Protein AF-0000000084717601 (afdb_homodimer)

pLDDT: mean 93.97, std 6.44, range [72.62, 98.81]

Foldseek 3Di:
DLVLVLQQCLPQHLVGGDLCSSCVSVVHDSVVVCVVPVDSLRSLLVNLVVLLVVLLCLLVVQQVPPVPHDPDLVSSLVSSVVSLLVSVVPSSSLSSLVRLVVCLVPPSSVVSNVVSVVVVLVSNCVSNPDPVVVSVVSVVLSVLSSVLVNVVLVPPPDPVSCVSNVD/DLVLVLQQCLPQHLVGGDLCSSCVSVVHDSVVVCVVPVDSLRSLLVNLVVLLVVLLCLLVVQQVPPVPHDPDLVSSLVSSVVSLLVSVVPSSSLSSLVRLVVVLVSPSSVVSNVVSVVVVLVSNCVSNPDPVVVSVVSVVLSVLSSVLVNVVLVPPPDPVSCVSNVD

Nearest PDB structures (foldseek):
  6o6n-assembly1_A  TM=6.845E-01  e=2.143E-04  Mycobacterium tuberculosis
  3bhq-assembly1_B  TM=6.047E-01  e=4.042E-05  Mesorhizobium japonicum MAFF 303099
  3t6n-assembly1_A  TM=6.886E-01  e=3.796E-04  Mycobacterium tuberculosis H37Rv
  3ppb-assembly1_B  TM=6.759E-01  e=3.796E-04  Shewanella loihica PV-4
  3v6g-assembly1_A  TM=5.370E-01  e=3.090E-03  Mycobacterium tuberculosis

Secondary structure (DSSP, 8-state):
-HHHHHHHHHHHHHHH--HHHHHHHHTS-HHHHHHH-SSHHHHHHHHHHHHHHHHHHHHHHHHHH-SSPP-SHHHHHHHHHHHHHHHTTSHHHHHHHHHHHHTTTSHHHHHHHHHHHHHHHHHHHHHH-S-HHHHHHHHHHHHHHHHHHHHTGGG--SHHHHHHHT-/-HHHHHHHHHHHHHHH--HHHHHHHHTS-HHHHHHH-SSHHHHHHHHHHHHHHHHHHHHHHHHHH-SSPP-SHHHHHHHHHHHHHHHTTSHHHHHHHHHHHHTTTSHHHHHHHHHHHHHHHHHHHHHH-S-HHHHHHHHHHHHHHHHHHHHTGGG--SHHHHHHHT-

Sequence (334 aa):
MLEAAVACFSRKGFYGTTTHEIAERAGISQPYVYRLFANKQELFAGAVYFVSELMTSTLTEHVSRTSPPPRSPAQALRAARRAYAALIEDRDVLMFLMHANCAADEPLVGDAVRWCYSKQVELVRELLGSDESAIRQWFGAGMLDNVVTALGLADIDEPWARTLSGSMLEAAVACFSRKGFYGTTTHEIAERAGISQPYVYRLFANKQELFAGAVYFVSELMTSTLTEHVSRTSPPPRSPAQALRAARRAYAALIEDRDVLMFLMHANCAADEPLVGDAVRWCYSKQVELVRELLGSDESAIRQWFGAGMLDNVVTALGLADIDEPWARTLSGS

Solvent-accessible surface area (backbone atoms only — not comparable to full-atom values): 17121 Å² total; per-residue (Å²): 98,53,68,31,39,34,52,43,32,25,67,31,24,72,64,38,41,52,66,59,60,27,16,58,69,48,72,48,54,51,68,55,50,46,72,75,25,87,44,68,53,52,42,51,21,50,32,45,51,52,52,41,50,50,50,52,51,44,36,53,49,42,39,68,63,37,82,73,61,58,86,42,50,66,47,37,48,53,40,34,50,51,32,49,54,58,54,48,66,40,57,41,56,39,35,26,58,57,31,52,66,68,41,29,84,42,64,59,29,25,51,36,52,51,50,43,50,44,52,49,45,52,52,47,34,72,53,63,43,87,51,46,67,61,52,40,49,50,52,6,49,51,52,41,50,49,52,32,60,69,67,45,26,84,77,41,96,42,72,54,33,26,43,68,55,71,100,98,53,67,31,38,34,51,44,31,25,67,31,23,72,64,38,41,52,66,58,61,28,17,60,69,49,72,48,54,51,68,56,49,46,72,76,26,88,45,68,52,53,43,52,20,49,33,46,52,52,52,41,50,50,48,51,49,45,37,53,49,44,41,68,62,37,83,73,62,57,87,43,49,66,47,38,49,52,41,34,49,51,33,50,54,57,53,48,67,40,56,43,57,38,36,27,59,58,31,51,65,66,41,28,83,43,65,60,29,26,51,38,50,51,49,42,52,44,52,48,46,53,52,47,34,73,53,63,43,87,50,47,67,60,53,40,49,50,52,6,49,52,51,41,49,50,51,34,59,69,66,45,26,84,78,40,95,44,73,54,34,28,41,68,54,72,98

Organism: Cystobacter fuscus (strain ATCC 25194 / DSM 2262 / NBRC 100088 / M29) (NCBI:txid1242864)

Radius of gyration: 20.21 Å; Cα contacts (8 Å, |Δi|>4): 456; chains: 2; bounding box: 45×56×51 Å

Structure (mmCIF, N/CA/C/O backbone):
data_AF-0000000084717601-model_v1
#
loop_
_entity.id
_entity.type
_entity.pdbx_description
1 polymer 'Transcriptional regulator, TetR family'
#
loop_
_atom_site.group_PDB
_atom_site.id
_atom_site.type_symbol
_atom_site.label_atom_id
_atom_site.label_alt_id
_atom_site.label_comp_id
_atom_site.label_asym_id
_atom_site.label_entity_id
_atom_site.label_seq_id
_atom_site.pdbx_PDB_ins_code
_atom_site.Cartn_x
_atom_site.Cartn_y
_atom_site.Cartn_z
_atom_site.occupancy
_atom_site.B_iso_or_equiv
_atom_site.auth_seq_id
_atom_site.auth_comp_id
_atom_site.auth_asym_id
_atom_site.auth_atom_id
_atom_site.pdbx_PDB_model_num
ATOM 1 N N . MET A 1 1 ? 17.5 -6.59 -16.734 1 92.56 1 MET A N 1
ATOM 2 C CA . MET A 1 1 ? 16.938 -7.625 -15.875 1 92.56 1 MET A CA 1
ATOM 3 C C . MET A 1 1 ? 16.078 -7.008 -14.773 1 92.56 1 MET A C 1
ATOM 5 O O . MET A 1 1 ? 14.906 -7.359 -14.633 1 92.56 1 MET A O 1
ATOM 9 N N . LEU A 1 2 ? 16.562 -5.938 -14.117 1 96.81 2 LEU A N 1
ATOM 10 C CA . LEU A 1 2 ? 15.852 -5.387 -12.977 1 96.81 2 LEU A CA 1
ATOM 11 C C . LEU A 1 2 ? 14.633 -4.59 -13.43 1 96.81 2 LEU A C 1
ATOM 13 O O . LEU A 1 2 ? 13.602 -4.586 -12.758 1 96.81 2 LEU A O 1
ATOM 17 N N . GLU A 1 3 ? 14.797 -3.941 -14.609 1 97.62 3 GLU A N 1
ATOM 18 C CA . GLU A 1 3 ? 13.633 -3.252 -15.172 1 97.62 3 GLU A CA 1
ATOM 19 C C . GLU A 1 3 ? 12.508 -4.23 -15.492 1 97.62 3 GLU A C 1
ATOM 21 O O . GLU A 1 3 ? 11.336 -3.949 -15.234 1 97.62 3 GLU A O 1
ATOM 26 N N . ALA A 1 4 ? 12.883 -5.312 -16.031 1 98.19 4 ALA A N 1
ATOM 27 C CA . ALA A 1 4 ? 11.906 -6.363 -16.328 1 98.19 4 ALA A CA 1
ATOM 28 C C . ALA A 1 4 ? 11.281 -6.902 -15.039 1 98.19 4 ALA A C 1
ATOM 30 O O . ALA A 1 4 ? 10.078 -7.164 -14.992 1 98.19 4 ALA A O 1
ATOM 31 N N . ALA A 1 5 ? 12.133 -7.094 -14.008 1 98.62 5 ALA A N 1
ATOM 32 C CA . ALA A 1 5 ? 11.633 -7.559 -12.711 1 98.62 5 ALA A CA 1
ATOM 33 C C . ALA A 1 5 ? 10.617 -6.582 -12.133 1 98.62 5 ALA A C 1
ATOM 35 O O . ALA A 1 5 ? 9.547 -6.988 -11.68 1 98.62 5 ALA A O 1
ATOM 36 N N . VAL A 1 6 ? 10.953 -5.277 -12.211 1 98.75 6 VAL A N 1
ATOM 37 C CA . VAL A 1 6 ? 10.055 -4.246 -11.703 1 98.75 6 VAL A CA 1
ATOM 38 C C . VAL A 1 6 ? 8.719 -4.309 -12.453 1 98.75 6 VAL A C 1
ATOM 40 O O . VAL A 1 6 ? 7.652 -4.27 -11.836 1 98.75 6 VAL A O 1
ATOM 43 N N . ALA A 1 7 ? 8.781 -4.457 -13.727 1 98.69 7 ALA A N 1
ATOM 44 C CA . ALA A 1 7 ? 7.574 -4.512 -14.547 1 98.69 7 ALA A CA 1
ATOM 45 C C . ALA A 1 7 ? 6.711 -5.715 -14.172 1 98.69 7 ALA A C 1
ATOM 47 O O . ALA A 1 7 ? 5.484 -5.602 -14.086 1 98.69 7 ALA A O 1
ATOM 48 N N . CYS A 1 8 ? 7.297 -6.82 -13.922 1 98.69 8 CYS A N 1
ATOM 49 C CA . CYS A 1 8 ? 6.57 -8.031 -13.57 1 98.69 8 CYS A CA 1
ATOM 50 C C . CYS A 1 8 ? 6.023 -7.949 -12.148 1 98.69 8 CYS A C 1
ATOM 52 O O . CYS A 1 8 ? 4.836 -8.188 -11.914 1 98.69 8 CYS A O 1
ATOM 54 N N . PHE A 1 9 ? 6.852 -7.531 -11.18 1 98.81 9 PHE A N 1
ATOM 55 C CA . PHE A 1 9 ? 6.473 -7.457 -9.773 1 98.81 9 PHE A CA 1
ATOM 56 C C . PHE A 1 9 ? 5.43 -6.371 -9.555 1 98.81 9 PHE A C 1
ATOM 58 O O . PHE A 1 9 ? 4.605 -6.469 -8.641 1 98.81 9 PHE A O 1
ATOM 65 N N . SER A 1 10 ? 5.43 -5.371 -10.445 1 98.69 10 SER A N 1
ATOM 66 C CA . SER A 1 10 ? 4.473 -4.277 -10.312 1 98.69 10 SER A CA 1
ATOM 67 C C . SER A 1 10 ? 3.059 -4.738 -10.641 1 98.69 10 SER A C 1
ATOM 69 O O . SER A 1 10 ? 2.08 -4.16 -10.164 1 98.69 10 SER A O 1
ATOM 71 N N . ARG A 1 11 ? 2.893 -5.785 -11.328 1 97.62 11 ARG A N 1
ATOM 72 C CA . ARG A 1 11 ? 1.582 -6.242 -11.781 1 97.62 11 ARG A CA 1
ATOM 73 C C . ARG A 1 11 ? 0.982 -7.234 -10.789 1 97.62 11 ARG A C 1
ATOM 75 O O . ARG A 1 11 ? -0.2 -7.145 -10.453 1 97.62 11 ARG A O 1
ATOM 82 N N . LYS A 1 12 ? 1.839 -8.156 -10.312 1 98 12 LYS A N 1
ATOM 83 C CA . LYS A 1 12 ? 1.246 -9.281 -9.586 1 98 12 LYS A CA 1
ATOM 84 C C . LYS A 1 12 ? 1.851 -9.414 -8.195 1 98 12 LYS A C 1
ATOM 86 O O . LYS A 1 12 ? 1.485 -10.32 -7.438 1 98 12 LYS A O 1
ATOM 91 N N . GLY A 1 13 ? 2.799 -8.547 -7.809 1 98.44 13 GLY A N 1
ATOM 92 C CA . GLY A 1 13 ? 3.449 -8.633 -6.512 1 98.44 13 GLY A CA 1
ATOM 93 C C . GLY A 1 13 ? 4.434 -9.789 -6.418 1 98.44 13 GLY A C 1
ATOM 94 O O . GLY A 1 13 ? 4.695 -10.469 -7.41 1 98.44 13 GLY A O 1
ATOM 95 N N . PHE A 1 14 ? 5.055 -9.961 -5.273 1 98.75 14 PHE A N 1
ATOM 96 C CA . PHE A 1 14 ? 6.086 -10.953 -5.02 1 98.75 14 PHE A CA 1
ATOM 97 C C . PHE A 1 14 ? 5.535 -12.367 -5.223 1 98.75 14 PHE A C 1
ATOM 99 O O . PHE A 1 14 ? 6.125 -13.164 -5.949 1 98.75 14 PHE A O 1
ATOM 106 N N . TYR A 1 15 ? 4.391 -12.617 -4.652 1 98.19 15 TYR A N 1
ATOM 107 C CA . TYR A 1 15 ? 3.877 -13.984 -4.59 1 98.19 15 TYR A CA 1
ATOM 108 C C . TYR A 1 15 ? 3.205 -14.375 -5.902 1 98.19 15 TYR A C 1
ATOM 110 O O . TYR A 1 15 ? 3.162 -15.555 -6.258 1 98.19 15 TYR A O 1
ATOM 118 N N . GLY A 1 16 ? 2.76 -13.375 -6.645 1 98.19 16 GLY A N 1
ATOM 119 C CA . GLY A 1 16 ? 2.051 -13.656 -7.887 1 98.19 16 GLY A CA 1
ATOM 120 C C . GLY A 1 16 ? 2.967 -13.734 -9.094 1 98.19 16 GLY A C 1
ATOM 121 O O . GLY A 1 16 ? 2.551 -14.164 -10.164 1 98.19 16 GLY A O 1
ATOM 122 N N . THR A 1 17 ? 4.203 -13.344 -8.906 1 98.56 17 THR A N 1
ATOM 123 C CA . THR A 1 17 ? 5.152 -13.281 -10.016 1 98.56 17 THR A CA 1
ATOM 124 C C . THR A 1 17 ? 6.137 -14.445 -9.945 1 98.56 17 THR A C 1
A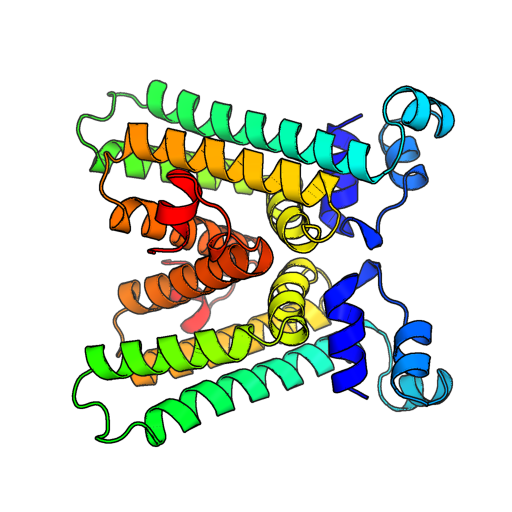TOM 126 O O . THR A 1 17 ? 6.625 -14.789 -8.867 1 98.56 17 THR A O 1
ATOM 129 N N . THR A 1 18 ? 6.43 -15.008 -11.078 1 97.94 18 THR A N 1
ATOM 130 C CA . THR A 1 18 ? 7.414 -16.078 -11.125 1 97.94 18 THR A CA 1
ATOM 131 C C . THR A 1 18 ? 8.703 -15.609 -11.781 1 97.94 18 THR A C 1
ATOM 133 O O . THR A 1 18 ? 8.695 -14.648 -12.555 1 97.94 18 THR A O 1
ATOM 136 N N . THR A 1 19 ? 9.742 -16.359 -11.445 1 97.81 19 THR A N 1
ATOM 137 C CA . THR A 1 19 ? 11.016 -16.031 -12.078 1 97.81 19 THR A CA 1
ATOM 138 C C . THR A 1 19 ? 10.984 -16.359 -13.57 1 97.81 19 THR A C 1
ATOM 140 O O . THR A 1 19 ? 11.695 -15.734 -14.359 1 97.81 19 THR A O 1
ATOM 143 N N . HIS A 1 20 ? 10.133 -17.25 -13.961 1 97.81 20 HIS A N 1
ATOM 144 C CA . HIS A 1 20 ? 9.953 -17.562 -15.375 1 97.81 20 HIS A CA 1
ATOM 145 C C . HIS A 1 20 ? 9.391 -16.375 -16.141 1 97.81 20 HIS A C 1
ATOM 147 O O . HIS A 1 20 ? 9.891 -16.016 -17.203 1 97.81 2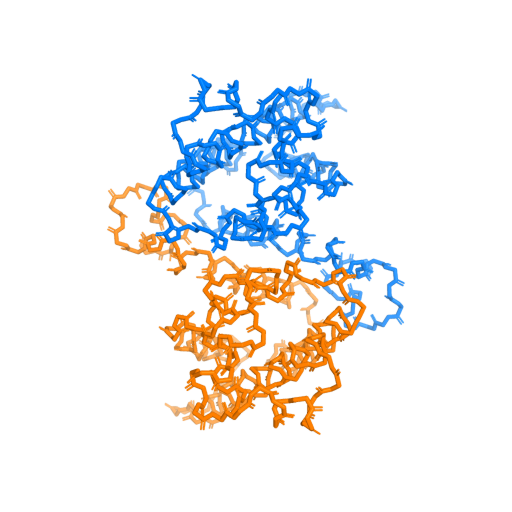0 HIS A O 1
ATOM 153 N N . GLU A 1 21 ? 8.359 -15.742 -15.602 1 98.12 21 GLU A N 1
ATOM 154 C CA . GLU A 1 21 ? 7.762 -14.562 -16.219 1 98.12 21 GLU A CA 1
ATOM 155 C C . GLU A 1 21 ? 8.789 -13.445 -16.375 1 98.12 21 GLU A C 1
ATOM 157 O O . GLU A 1 21 ? 8.805 -12.75 -17.391 1 98.12 21 GLU A O 1
ATOM 162 N N . ILE A 1 22 ? 9.648 -13.289 -15.352 1 98.44 22 ILE A N 1
ATOM 163 C CA . ILE A 1 22 ? 10.656 -12.234 -15.367 1 98.44 22 ILE A CA 1
ATOM 164 C C . ILE A 1 22 ? 11.695 -12.531 -16.438 1 98.44 22 ILE A C 1
ATOM 166 O O . ILE A 1 22 ? 12.086 -11.641 -17.203 1 98.44 22 ILE A O 1
ATOM 170 N N . ALA A 1 23 ? 12.125 -13.773 -16.5 1 98.5 23 ALA A N 1
ATOM 171 C CA . ALA A 1 23 ? 13.094 -14.195 -17.516 1 98.5 23 ALA A CA 1
ATOM 172 C C . ALA A 1 23 ? 12.555 -13.938 -18.922 1 98.5 23 ALA A C 1
ATOM 174 O O . ALA A 1 23 ? 13.258 -13.383 -19.766 1 98.5 23 ALA A O 1
ATOM 175 N N . GLU A 1 24 ? 11.352 -14.312 -19.125 1 98.44 24 GLU A N 1
ATOM 176 C CA . GLU A 1 24 ? 10.703 -14.125 -20.422 1 98.44 24 GLU A CA 1
ATOM 177 C C . GLU A 1 24 ? 10.656 -12.648 -20.812 1 98.44 24 GLU A C 1
ATOM 179 O O . GLU A 1 24 ? 11.016 -12.273 -21.922 1 98.44 24 GLU A O 1
ATOM 184 N N . ARG A 1 25 ? 10.297 -11.828 -19.906 1 97.69 25 ARG A N 1
ATOM 185 C CA . ARG A 1 25 ? 10.203 -10.398 -20.172 1 97.69 25 ARG A CA 1
ATOM 186 C C . ARG A 1 25 ? 11.586 -9.805 -20.438 1 97.69 25 ARG A C 1
ATOM 188 O O . ARG A 1 25 ? 11.719 -8.891 -21.266 1 97.69 25 ARG A O 1
ATOM 195 N N . ALA A 1 26 ? 12.562 -10.312 -19.719 1 97.75 26 ALA A N 1
ATOM 196 C CA . ALA A 1 26 ? 13.922 -9.789 -19.812 1 97.75 26 ALA A CA 1
ATOM 197 C C . ALA A 1 26 ? 14.633 -10.352 -21.047 1 97.75 26 ALA A C 1
ATOM 199 O O . ALA A 1 26 ? 15.719 -9.883 -21.406 1 97.75 26 ALA A O 1
ATOM 200 N N . GLY A 1 27 ? 14.086 -11.352 -21.703 1 98 27 GLY A N 1
ATOM 201 C CA . GLY A 1 27 ? 14.695 -11.969 -22.859 1 98 27 GLY A CA 1
ATOM 202 C C . GLY A 1 27 ? 15.906 -12.82 -22.516 1 98 27 GLY A C 1
ATOM 203 O O . GLY A 1 27 ? 16.875 -12.852 -23.266 1 98 27 GLY A O 1
ATOM 204 N N . ILE A 1 28 ? 15.852 -13.438 -21.375 1 97.56 28 ILE A N 1
ATOM 205 C CA . ILE A 1 28 ? 16.938 -14.312 -20.953 1 97.56 28 ILE A CA 1
ATOM 206 C C . ILE A 1 28 ? 16.375 -15.648 -20.469 1 97.56 28 ILE A C 1
ATOM 208 O O . ILE A 1 28 ? 15.156 -15.797 -20.328 1 97.56 28 ILE A O 1
ATOM 212 N N . SER A 1 29 ? 17.297 -16.547 -20.25 1 97.06 29 SER A N 1
ATOM 213 C CA . SER A 1 29 ? 16.859 -17.844 -19.734 1 97.06 29 SER A CA 1
ATOM 214 C C . SER A 1 29 ? 16.641 -17.812 -18.234 1 97.06 29 SER A C 1
ATOM 216 O O . SER A 1 29 ? 17.266 -17 -17.531 1 97.06 29 SER A O 1
ATOM 218 N N . GLN A 1 30 ? 15.742 -18.578 -17.75 1 96.38 30 GLN A N 1
ATOM 219 C CA . GLN A 1 30 ? 15.484 -18.641 -16.312 1 96.38 30 GLN A CA 1
ATOM 220 C C . GLN A 1 30 ? 16.734 -19.047 -15.547 1 96.38 30 GLN A C 1
ATOM 222 O O . GLN A 1 30 ? 17.047 -18.469 -14.508 1 96.38 30 GLN A O 1
ATOM 227 N N . PRO A 1 31 ? 17.609 -19.984 -16.094 1 96.69 31 PRO A N 1
ATOM 228 C CA . PRO A 1 31 ? 18.859 -20.297 -15.406 1 96.69 31 PRO A CA 1
ATOM 229 C C . PRO A 1 31 ? 19.797 -19.094 -15.289 1 96.69 31 PRO A C 1
ATOM 231 O O . PRO A 1 31 ? 20.5 -18.953 -14.281 1 96.69 31 PRO A O 1
ATOM 234 N N . TYR A 1 32 ? 19.766 -18.328 -16.188 1 97.12 32 TYR A N 1
ATOM 235 C CA . TYR A 1 32 ? 20.594 -17.125 -16.125 1 97.12 32 TYR A CA 1
ATOM 236 C C . TYR A 1 32 ? 20.109 -16.188 -15.031 1 97.12 32 TYR A C 1
ATOM 238 O O . TYR A 1 32 ? 20.922 -15.547 -14.359 1 97.12 32 TYR A O 1
ATOM 246 N N . VAL A 1 33 ? 18.781 -16.078 -14.828 1 97.25 33 VAL A N 1
ATOM 247 C CA . VAL A 1 33 ? 18.25 -15.305 -13.711 1 97.25 33 VAL A CA 1
ATOM 248 C C . VAL A 1 33 ? 18.859 -15.789 -12.398 1 97.25 33 VAL A C 1
ATOM 250 O O . VAL A 1 33 ? 19.297 -14.984 -11.578 1 97.25 33 VAL A O 1
ATOM 253 N N . TYR A 1 34 ? 18.984 -17.094 -12.273 1 96.38 34 TYR A N 1
ATOM 254 C CA . TYR A 1 34 ? 19.469 -17.672 -11.031 1 96.38 34 TYR A CA 1
ATOM 255 C C . TYR A 1 34 ? 20.984 -17.547 -10.906 1 96.38 34 TYR A C 1
ATOM 257 O O . TYR A 1 34 ? 21.547 -17.672 -9.82 1 96.38 34 TYR A O 1
ATOM 265 N N . ARG A 1 35 ? 21.641 -17.359 -12.016 1 96.94 35 ARG A N 1
ATOM 266 C CA . ARG A 1 35 ? 23.062 -17.016 -11.969 1 96.94 35 ARG A CA 1
ATOM 267 C C . ARG A 1 35 ? 23.266 -15.617 -11.383 1 96.94 35 ARG A C 1
ATOM 269 O O . ARG A 1 35 ? 24.25 -15.367 -10.695 1 96.94 35 ARG A O 1
ATOM 276 N N . LEU A 1 36 ? 22.266 -14.805 -11.617 1 96.44 36 LEU A N 1
ATOM 277 C CA . LEU A 1 36 ? 22.375 -13.414 -11.188 1 96.44 36 LEU A CA 1
ATOM 278 C C . LEU A 1 36 ? 21.844 -13.25 -9.766 1 96.44 36 LEU A C 1
ATOM 280 O O . LEU A 1 36 ? 22.391 -12.461 -8.992 1 96.44 36 LEU A O 1
ATOM 284 N N . PHE A 1 37 ? 20.766 -13.984 -9.469 1 97.38 37 PHE A N 1
ATOM 285 C CA . PHE A 1 37 ? 20.125 -13.93 -8.164 1 97.38 37 PHE A CA 1
ATOM 286 C C . PHE A 1 37 ? 19.844 -15.328 -7.633 1 97.38 37 PHE A C 1
ATOM 288 O O . PHE A 1 37 ? 19.156 -16.109 -8.281 1 97.38 37 PHE A O 1
ATOM 295 N N . ALA A 1 38 ? 20.172 -15.586 -6.465 1 96.5 38 ALA A N 1
ATOM 296 C CA . ALA A 1 38 ? 20.141 -16.938 -5.902 1 96.5 38 ALA A CA 1
ATOM 297 C C . ALA A 1 38 ? 18.703 -17.422 -5.734 1 96.5 38 ALA A C 1
ATOM 299 O O . ALA A 1 38 ? 18.422 -18.625 -5.773 1 96.5 38 ALA A O 1
ATOM 300 N N . ASN A 1 39 ? 17.797 -16.531 -5.461 1 96.56 39 ASN A N 1
ATOM 301 C CA . ASN A 1 39 ? 16.375 -16.844 -5.285 1 96.56 39 ASN A CA 1
ATOM 302 C C . ASN A 1 39 ? 15.508 -15.625 -5.566 1 96.56 39 ASN A C 1
ATOM 304 O O . ASN A 1 39 ? 16.016 -14.539 -5.832 1 96.56 39 ASN A O 1
ATOM 308 N N . LYS A 1 40 ? 14.297 -15.789 -5.559 1 97.75 40 LYS A N 1
ATOM 309 C CA . LYS A 1 40 ? 13.344 -14.734 -5.91 1 97.75 40 LYS A CA 1
ATOM 310 C C . LYS A 1 40 ? 13.406 -13.586 -4.906 1 97.75 40 LYS A C 1
ATOM 312 O O . LYS A 1 40 ? 13.203 -12.43 -5.273 1 97.75 40 LYS A O 1
ATOM 317 N N . GLN A 1 41 ? 13.648 -13.875 -3.611 1 98.31 41 GLN A N 1
ATOM 318 C CA . GLN A 1 41 ? 13.766 -12.828 -2.596 1 98.31 41 GLN A CA 1
ATOM 319 C C . GLN A 1 41 ? 14.906 -11.867 -2.926 1 98.31 41 GLN A C 1
ATOM 321 O O . GLN A 1 41 ? 14.734 -10.648 -2.842 1 98.31 41 GLN A O 1
ATOM 326 N N . GLU A 1 42 ? 15.969 -12.406 -3.316 1 98.38 42 GLU A N 1
ATOM 327 C CA . GLU A 1 42 ? 17.125 -11.578 -3.666 1 98.38 42 GLU A CA 1
ATOM 328 C C . GLU A 1 42 ? 16.844 -10.75 -4.918 1 98.38 42 GLU A C 1
ATOM 330 O O . GLU A 1 42 ? 17.297 -9.609 -5.027 1 98.38 42 GLU A O 1
ATOM 335 N N . LEU A 1 43 ? 16.203 -11.414 -5.84 1 98.5 43 LEU A N 1
ATOM 336 C CA . LEU A 1 43 ? 15.836 -10.695 -7.051 1 98.5 43 LEU A CA 1
ATOM 337 C C . LEU A 1 43 ? 14.906 -9.531 -6.73 1 98.5 43 LEU A C 1
ATOM 339 O O . LEU A 1 43 ? 15.125 -8.414 -7.203 1 98.5 43 LEU A O 1
ATOM 343 N N . PHE A 1 44 ? 13.891 -9.742 -5.898 1 98.81 44 PHE A N 1
ATOM 344 C CA . PHE A 1 44 ? 12.953 -8.695 -5.5 1 98.81 44 PHE A CA 1
ATOM 345 C C . PHE A 1 44 ? 13.68 -7.59 -4.738 1 98.81 44 PHE A C 1
ATOM 347 O O . PHE A 1 44 ? 13.461 -6.402 -5 1 98.81 44 PHE A O 1
ATOM 354 N N . ALA A 1 45 ? 14.562 -8.016 -3.854 1 98.75 45 ALA A N 1
ATOM 355 C CA . ALA A 1 45 ? 15.352 -7.047 -3.104 1 98.75 45 ALA A CA 1
ATOM 356 C C . ALA A 1 45 ? 16.203 -6.195 -4.043 1 98.75 45 ALA A C 1
ATOM 358 O O . ALA A 1 45 ? 16.312 -4.98 -3.857 1 98.75 45 ALA A O 1
ATOM 359 N N . GLY A 1 46 ? 16.781 -6.867 -5 1 98.5 46 GLY A N 1
ATOM 360 C CA . GLY A 1 46 ? 17.531 -6.125 -6.008 1 98.5 46 GLY A CA 1
ATOM 361 C C . GLY A 1 46 ? 16.688 -5.086 -6.727 1 98.5 46 GLY A C 1
ATOM 362 O O . GLY A 1 46 ? 17.156 -3.971 -6.973 1 98.5 46 GLY A O 1
ATOM 363 N N . ALA A 1 47 ? 15.461 -5.418 -7.082 1 98.75 47 ALA A N 1
ATOM 364 C CA . ALA A 1 47 ? 14.531 -4.48 -7.715 1 98.75 47 ALA A CA 1
ATOM 365 C C . ALA A 1 47 ? 14.195 -3.326 -6.773 1 98.75 47 ALA A C 1
ATOM 367 O O . ALA A 1 47 ? 14.055 -2.184 -7.215 1 98.75 47 ALA A O 1
ATOM 368 N N . VAL A 1 48 ? 14.086 -3.611 -5.473 1 98.69 48 VAL A N 1
ATOM 369 C CA . VAL A 1 48 ? 13.836 -2.568 -4.48 1 98.69 48 VAL A CA 1
ATOM 370 C C . VAL A 1 48 ? 14.984 -1.568 -4.48 1 98.69 48 VAL A C 1
ATOM 372 O O . VAL A 1 48 ? 14.766 -0.356 -4.523 1 98.69 48 VAL A O 1
ATOM 375 N N . TYR A 1 49 ? 16.172 -2.082 -4.457 1 98.31 49 TYR A N 1
ATOM 376 C CA . TYR A 1 49 ? 17.344 -1.213 -4.465 1 98.31 49 TYR A CA 1
ATOM 377 C C . TYR A 1 49 ? 17.391 -0.383 -5.742 1 98.31 49 TYR A C 1
ATOM 379 O O . TYR A 1 49 ? 17.703 0.812 -5.699 1 98.31 49 TYR A O 1
ATOM 387 N N . PHE A 1 50 ? 17.125 -0.986 -6.809 1 98.06 50 PHE A N 1
ATOM 388 C CA . PHE A 1 50 ? 17.125 -0.315 -8.102 1 98.06 50 PHE A CA 1
ATOM 389 C C . PHE A 1 50 ? 16.141 0.847 -8.109 1 98.06 50 PHE A C 1
ATOM 391 O O . PHE A 1 50 ? 16.5 1.966 -8.492 1 98.06 50 PHE A O 1
ATOM 398 N N . VAL A 1 51 ? 14.875 0.647 -7.648 1 98.06 51 VAL A N 1
ATOM 399 C CA . VAL A 1 51 ? 13.844 1.676 -7.648 1 98.06 51 VAL A CA 1
ATOM 400 C C . VAL A 1 51 ? 14.18 2.746 -6.609 1 98.06 51 VAL A C 1
ATOM 402 O O . VAL A 1 51 ? 13.922 3.932 -6.828 1 98.06 51 VAL A O 1
ATOM 405 N N . SER A 1 52 ? 14.797 2.303 -5.496 1 97.06 52 SER A N 1
ATOM 406 C CA . SER A 1 52 ? 15.25 3.26 -4.488 1 97.06 52 SER A CA 1
ATOM 407 C C . SER A 1 52 ? 16.234 4.254 -5.082 1 97.06 52 SER A C 1
ATOM 409 O O . SER A 1 52 ? 16.141 5.457 -4.836 1 97.06 52 SER A O 1
ATOM 411 N N . GLU A 1 53 ? 17.141 3.75 -5.805 1 95.88 53 GLU A N 1
ATOM 412 C CA . GLU A 1 53 ? 18.141 4.609 -6.441 1 95.88 53 GLU A CA 1
ATOM 413 C C . GLU A 1 53 ? 17.484 5.543 -7.465 1 95.88 53 GLU A C 1
ATOM 415 O O . GLU A 1 53 ? 17.875 6.711 -7.574 1 95.88 53 GLU A O 1
ATOM 420 N N . LEU A 1 54 ? 16.594 5 -8.195 1 94.94 54 LEU A N 1
ATOM 421 C CA . LEU A 1 54 ? 15.836 5.805 -9.148 1 94.94 54 LEU A CA 1
ATOM 422 C C . LEU A 1 54 ? 15.117 6.953 -8.445 1 94.94 54 LEU A C 1
ATOM 424 O O . LEU A 1 54 ? 15.164 8.094 -8.906 1 94.94 54 LEU A O 1
ATOM 428 N N . MET A 1 55 ? 14.508 6.668 -7.359 1 94.38 55 MET A N 1
ATOM 429 C CA . MET A 1 55 ? 13.781 7.668 -6.582 1 94.38 55 MET A CA 1
ATOM 430 C C . MET A 1 55 ? 14.734 8.727 -6.035 1 94.38 55 MET A C 1
ATOM 432 O O . MET A 1 55 ? 14.477 9.93 -6.176 1 94.38 55 MET A O 1
ATOM 436 N N . THR A 1 56 ? 15.805 8.273 -5.426 1 92.75 56 THR A N 1
ATOM 437 C CA . THR A 1 56 ? 16.781 9.18 -4.844 1 92.75 56 THR A CA 1
ATOM 438 C C . THR A 1 56 ? 17.344 10.117 -5.906 1 92.75 56 THR A C 1
ATOM 440 O O . THR A 1 56 ? 17.406 11.336 -5.699 1 92.75 56 THR A O 1
ATOM 443 N N . SER A 1 57 ? 17.688 9.555 -7.012 1 92.19 57 SER A N 1
ATOM 444 C CA . SER A 1 57 ? 18.266 10.344 -8.094 1 92.19 57 SER A CA 1
ATOM 445 C C . SER A 1 57 ? 17.25 11.344 -8.648 1 92.19 57 SER A C 1
ATOM 447 O O . SER A 1 57 ? 17.594 12.492 -8.922 1 92.19 57 SER A O 1
ATOM 449 N N . THR A 1 58 ? 16 10.891 -8.758 1 90.5 58 THR A N 1
ATOM 450 C CA . THR A 1 58 ? 14.945 11.75 -9.281 1 90.5 58 THR A CA 1
ATOM 451 C C . THR A 1 58 ? 14.711 12.945 -8.352 1 90.5 58 THR A C 1
ATOM 453 O O . THR A 1 58 ? 14.664 14.086 -8.805 1 90.5 58 THR A O 1
ATOM 456 N N . LEU A 1 59 ? 14.664 12.711 -7.039 1 87.69 59 LEU A N 1
ATOM 457 C CA . LEU A 1 59 ? 14.391 13.766 -6.07 1 87.69 59 LEU A CA 1
ATOM 458 C C . LEU A 1 59 ? 15.562 14.734 -5.973 1 87.69 59 LEU A C 1
ATOM 460 O O . LEU A 1 59 ? 15.367 15.953 -6.016 1 87.69 59 LEU A O 1
ATOM 464 N N . THR A 1 60 ? 16.75 14.211 -5.941 1 87.25 60 THR A N 1
ATOM 465 C CA . THR A 1 60 ? 17.938 15.047 -5.77 1 87.25 60 THR A CA 1
ATOM 466 C C . THR A 1 60 ? 18.203 15.867 -7.027 1 87.25 60 THR A C 1
ATOM 468 O O . THR A 1 60 ? 18.516 17.062 -6.941 1 87.25 60 THR A O 1
ATOM 471 N N . GLU A 1 61 ? 18.047 15.242 -8.164 1 86.12 61 GLU A N 1
ATOM 472 C CA . GLU A 1 61 ? 18.328 15.922 -9.43 1 86.12 61 GLU A CA 1
ATOM 473 C C . GLU A 1 61 ? 17.312 17.016 -9.695 1 86.12 61 GLU A C 1
ATOM 475 O O . GLU A 1 61 ? 17.672 18.109 -10.156 1 86.12 61 GLU A O 1
ATOM 480 N N . HIS A 1 62 ? 16.078 16.75 -9.469 1 82.12 62 HIS A N 1
ATOM 481 C CA . HIS A 1 62 ? 15.039 17.734 -9.711 1 82.12 62 HIS A CA 1
ATOM 482 C C . HIS A 1 62 ? 15.195 18.938 -8.797 1 82.12 62 HIS A C 1
ATOM 484 O O . HIS A 1 62 ? 15.047 20.094 -9.234 1 82.12 62 HIS A O 1
ATOM 490 N N . VAL A 1 63 ? 15.555 18.688 -7.586 1 80.31 63 VAL A N 1
ATOM 491 C CA . VAL A 1 63 ? 15.727 19.781 -6.641 1 80.31 63 VAL A CA 1
ATOM 492 C C . VAL A 1 63 ? 16.938 20.625 -7.031 1 80.31 63 VAL A C 1
ATOM 494 O O . VAL A 1 63 ? 16.891 21.859 -6.992 1 80.31 63 VAL A O 1
ATOM 497 N N . SER A 1 64 ? 17.906 19.906 -7.469 1 80.69 64 SER A N 1
ATOM 498 C CA . SER A 1 64 ? 19.125 20.578 -7.855 1 80.69 64 SER A CA 1
ATOM 499 C C . SER A 1 64 ? 18.953 21.359 -9.156 1 80.69 64 SER A C 1
ATOM 501 O O . SER A 1 64 ? 19.625 22.359 -9.391 1 80.69 64 SER A O 1
ATOM 503 N N . ARG A 1 65 ? 18.016 20.969 -9.969 1 78.5 65 ARG A N 1
ATOM 504 C CA . ARG A 1 65 ? 17.859 21.547 -11.297 1 78.5 65 ARG A CA 1
ATOM 505 C C . ARG A 1 65 ? 16.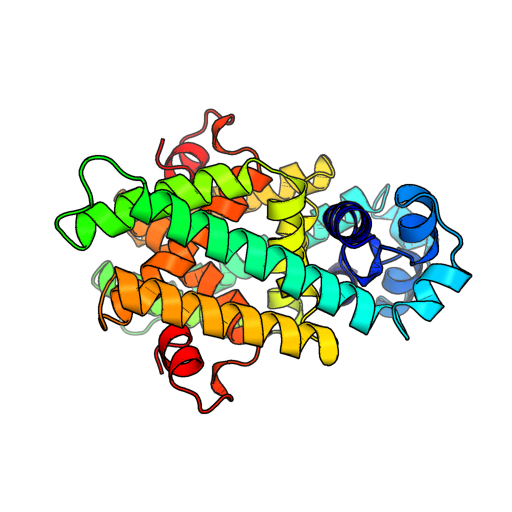766 22.609 -11.297 1 78.5 65 ARG A C 1
ATOM 507 O O . ARG A 1 65 ? 16.578 23.312 -12.289 1 78.5 65 ARG A O 1
ATOM 514 N N . THR A 1 66 ? 16.078 22.641 -10.211 1 73.62 66 THR A N 1
ATOM 515 C CA . THR A 1 66 ? 15.023 23.656 -10.141 1 73.62 66 THR A CA 1
ATOM 516 C C . THR A 1 66 ? 15.617 25.047 -10.297 1 73.62 66 THR A C 1
ATOM 518 O O . THR A 1 66 ? 16.594 25.391 -9.633 1 73.62 66 THR A O 1
ATOM 521 N N . SER A 1 67 ? 15.227 25.875 -11.266 1 75.38 67 SER A N 1
ATOM 522 C CA . SER A 1 67 ? 15.68 27.234 -11.531 1 75.38 67 SER A CA 1
ATOM 523 C C . SER A 1 67 ? 14.547 28.234 -11.336 1 75.38 67 SER A C 1
ATOM 525 O O . SER A 1 67 ? 13.523 28.172 -12.023 1 75.38 67 SER A O 1
ATOM 527 N N . PRO A 1 68 ? 14.922 29.094 -10.453 1 77.62 68 PRO A N 1
ATOM 528 C CA . PRO A 1 68 ? 16.078 29.203 -9.57 1 77.62 68 PRO A CA 1
ATOM 529 C C . PRO A 1 68 ? 16.078 28.172 -8.453 1 77.62 68 PRO A C 1
ATOM 531 O O . PRO A 1 68 ? 15.039 27.594 -8.148 1 77.62 68 PRO A O 1
ATOM 534 N N . PRO A 1 69 ? 17.281 27.859 -7.848 1 76.75 69 PRO A N 1
ATOM 535 C CA . PRO A 1 69 ? 17.328 26.922 -6.711 1 76.75 69 PRO A CA 1
ATOM 536 C C . PRO A 1 69 ? 16.406 27.344 -5.566 1 76.75 69 PRO A C 1
ATOM 538 O O . PRO A 1 69 ? 16.234 28.547 -5.324 1 76.75 69 PRO A O 1
ATOM 541 N N . PRO A 1 70 ? 15.805 26.312 -4.953 1 78.75 70 PRO A N 1
ATOM 542 C CA . PRO A 1 70 ? 14.945 26.641 -3.814 1 78.75 70 PRO A CA 1
ATOM 543 C C . PRO A 1 70 ? 15.664 27.469 -2.75 1 78.75 70 PRO A C 1
ATOM 545 O O . PRO A 1 70 ? 16.812 27.172 -2.412 1 78.75 70 PRO A O 1
ATOM 548 N N . ARG A 1 71 ? 14.945 28.453 -2.363 1 79.56 71 ARG A N 1
ATOM 549 C CA . ARG A 1 71 ? 15.555 29.391 -1.414 1 79.56 71 ARG A CA 1
ATOM 550 C C . ARG A 1 71 ? 15.023 29.156 -0.003 1 79.56 71 ARG A C 1
ATOM 552 O O . ARG A 1 71 ? 15.477 29.797 0.948 1 79.56 71 ARG A O 1
ATOM 559 N N . SER A 1 72 ? 14.109 28.312 0.051 1 80.19 72 SER A N 1
ATOM 560 C CA . SER A 1 72 ? 13.508 28 1.34 1 80.19 72 SER A CA 1
ATOM 561 C C . SER A 1 72 ? 13.141 26.516 1.42 1 80.19 72 SER A C 1
ATOM 563 O O . SER A 1 72 ? 12.977 25.859 0.392 1 80.19 72 SER A O 1
ATOM 565 N N . PRO A 1 73 ? 13.016 26.016 2.611 1 78.56 73 PRO A N 1
ATOM 566 C CA . PRO A 1 73 ? 12.562 24.641 2.785 1 78.56 73 PRO A CA 1
ATOM 567 C C . PRO A 1 73 ? 11.211 24.375 2.119 1 78.56 73 PRO A C 1
ATOM 569 O O . PRO A 1 73 ? 11 23.297 1.553 1 78.56 73 PRO A O 1
ATOM 572 N N . ALA A 1 74 ? 10.445 25.375 2.127 1 81.12 74 ALA A N 1
ATOM 573 C CA . ALA A 1 74 ? 9.125 25.234 1.52 1 81.12 74 ALA A CA 1
ATOM 574 C C . ALA A 1 74 ? 9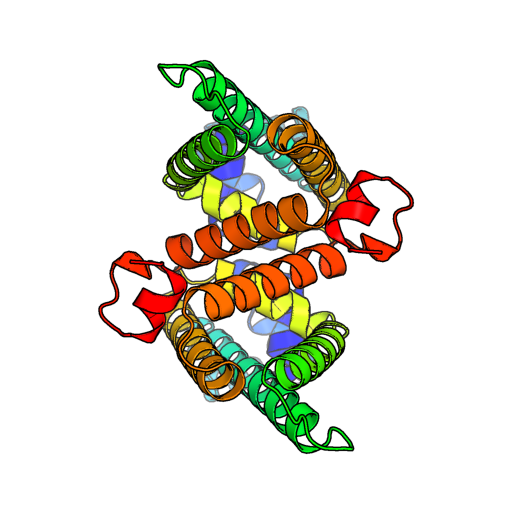.227 25.062 0.007 1 81.12 74 ALA A C 1
ATOM 576 O O . ALA A 1 74 ? 8.516 24.25 -0.584 1 81.12 74 ALA A O 1
ATOM 577 N N . GLN A 1 75 ? 10.086 25.797 -0.579 1 84.75 75 GLN A N 1
ATOM 578 C CA . GLN A 1 75 ? 10.297 25.688 -2.018 1 84.75 75 GLN A CA 1
ATOM 579 C C . GLN A 1 75 ? 10.938 24.344 -2.381 1 84.75 75 GLN A C 1
ATOM 581 O O . GLN A 1 75 ? 10.578 23.734 -3.393 1 84.75 75 GLN A O 1
ATOM 586 N N . ALA A 1 76 ? 11.805 23.938 -1.566 1 82.69 76 ALA A N 1
ATOM 587 C CA . ALA A 1 76 ? 12.453 22.656 -1.781 1 82.69 76 ALA A CA 1
ATOM 588 C C . ALA A 1 76 ? 11.453 21.516 -1.69 1 82.69 76 ALA A C 1
ATOM 590 O O . ALA A 1 76 ? 11.492 20.578 -2.492 1 82.69 76 ALA A O 1
ATOM 591 N N . LEU A 1 77 ? 10.578 21.656 -0.793 1 81.69 77 LEU A N 1
ATOM 592 C CA . LEU A 1 77 ? 9.555 20.641 -0.599 1 81.69 77 LEU A CA 1
ATOM 593 C C . LEU A 1 77 ? 8.617 20.578 -1.799 1 81.69 77 LEU A C 1
ATOM 595 O O . LEU A 1 77 ? 8.25 19.484 -2.25 1 81.69 77 LEU A O 1
ATOM 599 N N . ARG A 1 78 ? 8.289 21.703 -2.293 1 86.38 78 ARG A N 1
ATOM 600 C CA . ARG A 1 78 ? 7.426 21.766 -3.467 1 86.38 78 ARG A CA 1
ATOM 601 C C . ARG A 1 78 ? 8.102 21.125 -4.676 1 86.38 78 ARG A C 1
ATOM 603 O O . ARG A 1 78 ? 7.465 20.406 -5.445 1 86.38 78 ARG A O 1
ATOM 610 N N . ALA A 1 79 ? 9.336 21.438 -4.844 1 87.81 79 ALA A N 1
ATOM 611 C CA . ALA A 1 79 ? 10.102 20.859 -5.941 1 87.81 79 ALA A CA 1
ATOM 612 C C . ALA A 1 79 ? 10.195 19.344 -5.801 1 87.81 79 ALA A C 1
ATOM 614 O O . ALA A 1 79 ? 10.055 18.609 -6.781 1 87.81 79 ALA A O 1
ATOM 615 N N . ALA A 1 80 ? 10.383 18.906 -4.598 1 87.56 80 ALA A N 1
ATOM 616 C CA . ALA A 1 80 ? 10.477 17.469 -4.32 1 87.56 80 ALA A CA 1
ATOM 617 C C . ALA A 1 80 ? 9.141 16.781 -4.598 1 87.56 80 ALA A C 1
ATOM 619 O O . ALA A 1 80 ? 9.117 15.672 -5.137 1 87.56 80 ALA A O 1
ATOM 620 N N . ARG A 1 81 ? 8.133 17.469 -4.262 1 90.69 81 ARG A N 1
ATOM 621 C CA . ARG A 1 81 ? 6.805 16.922 -4.504 1 90.69 81 ARG A CA 1
ATOM 622 C C . ARG A 1 81 ? 6.535 16.766 -5.996 1 90.69 81 ARG A C 1
ATOM 624 O O . ARG A 1 81 ? 5.957 15.766 -6.43 1 90.69 81 ARG A O 1
ATOM 631 N N . ARG A 1 82 ? 6.93 17.703 -6.746 1 91.94 82 ARG A N 1
ATOM 632 C CA . ARG A 1 82 ? 6.77 17.625 -8.195 1 91.94 82 ARG A CA 1
ATOM 633 C C . ARG A 1 82 ? 7.598 16.5 -8.789 1 91.94 82 ARG A C 1
ATOM 635 O O . ARG A 1 82 ? 7.137 15.789 -9.688 1 91.94 82 ARG A O 1
ATOM 642 N N . ALA A 1 83 ? 8.742 16.391 -8.266 1 92.56 83 ALA A N 1
ATOM 643 C CA . ALA A 1 83 ? 9.625 15.312 -8.727 1 92.56 83 ALA A CA 1
ATOM 644 C C . ALA A 1 83 ? 9.016 13.938 -8.438 1 92.56 83 ALA A C 1
ATOM 646 O O . ALA A 1 83 ? 9.039 13.047 -9.281 1 92.56 83 ALA A O 1
ATOM 647 N N . TYR A 1 84 ? 8.5 13.789 -7.254 1 94.56 84 TYR A N 1
ATOM 648 C CA . TYR A 1 84 ? 7.887 12.523 -6.879 1 94.56 84 TYR A CA 1
ATOM 649 C C . TYR A 1 84 ? 6.652 12.242 -7.727 1 94.56 84 TYR A C 1
ATOM 651 O O . TYR A 1 84 ? 6.441 11.109 -8.172 1 94.56 84 TYR A O 1
ATOM 659 N N . ALA A 1 85 ? 5.898 13.266 -7.957 1 94.62 85 ALA A N 1
ATOM 660 C CA . ALA A 1 85 ? 4.711 13.125 -8.797 1 94.62 85 ALA A CA 1
ATOM 661 C C . ALA A 1 85 ? 5.082 12.633 -10.195 1 94.62 85 ALA A C 1
ATOM 663 O O . ALA A 1 85 ? 4.406 11.766 -10.758 1 94.62 85 ALA A O 1
ATOM 664 N N . ALA A 1 86 ? 6.113 13.156 -10.703 1 94.12 86 ALA A N 1
ATOM 665 C CA . ALA A 1 86 ? 6.578 12.742 -12.023 1 94.12 86 ALA A CA 1
ATOM 666 C C . ALA A 1 86 ? 7.055 11.289 -12.008 1 94.12 86 ALA A C 1
ATOM 668 O O . ALA A 1 86 ? 6.82 10.547 -12.969 1 94.12 86 ALA A O 1
ATOM 669 N N . LEU A 1 87 ? 7.688 10.953 -10.953 1 95.75 87 LEU A N 1
ATOM 670 C CA . LEU A 1 87 ? 8.211 9.602 -10.812 1 95.75 87 LEU A CA 1
ATOM 671 C C . LEU A 1 87 ? 7.09 8.57 -10.844 1 95.75 87 LEU A C 1
ATOM 673 O O . LEU A 1 87 ? 7.18 7.566 -11.547 1 95.75 87 LEU A O 1
ATOM 677 N N . ILE A 1 88 ? 5.977 8.836 -10.164 1 97.12 88 ILE A N 1
ATOM 678 C CA . ILE A 1 88 ? 4.934 7.836 -9.992 1 97.12 88 ILE A CA 1
ATOM 679 C C . ILE A 1 88 ? 3.963 7.887 -11.164 1 97.12 88 ILE A C 1
ATOM 681 O O . ILE A 1 88 ? 2.963 7.164 -11.188 1 97.12 88 ILE A O 1
ATOM 685 N N . GLU A 1 89 ? 4.258 8.742 -12.148 1 96.31 89 GLU A N 1
ATOM 686 C CA . GLU A 1 89 ? 3.553 8.641 -13.422 1 96.31 89 GLU A CA 1
ATOM 687 C C . GLU A 1 89 ? 3.895 7.332 -14.133 1 96.31 89 GLU A C 1
ATOM 689 O O . GLU A 1 89 ? 3.105 6.836 -14.938 1 96.31 89 GLU A O 1
ATOM 694 N N . ASP A 1 90 ? 5.113 6.914 -13.859 1 97.56 90 ASP A N 1
ATOM 695 C CA . ASP A 1 90 ? 5.449 5.562 -14.297 1 97.56 90 ASP A CA 1
ATOM 696 C C . ASP A 1 90 ? 4.723 4.516 -13.461 1 97.56 90 ASP A C 1
ATOM 698 O O . ASP A 1 90 ? 5.09 4.27 -12.312 1 97.56 90 ASP A O 1
ATOM 702 N N . ARG A 1 91 ? 3.771 3.883 -14.031 1 97.75 91 ARG A N 1
ATOM 703 C CA . ARG A 1 91 ? 2.885 2.984 -13.305 1 97.75 91 ARG A CA 1
ATOM 704 C C . ARG A 1 91 ? 3.652 1.795 -12.742 1 97.75 91 ARG A C 1
ATOM 706 O O . ARG A 1 91 ? 3.336 1.303 -11.656 1 97.75 91 ARG A O 1
ATOM 713 N N . ASP A 1 92 ? 4.664 1.321 -13.492 1 98.31 92 ASP A N 1
ATOM 714 C CA . ASP A 1 92 ? 5.461 0.206 -12.992 1 98.31 92 ASP A CA 1
ATOM 715 C C . ASP A 1 92 ? 6.188 0.584 -11.703 1 98.31 92 ASP A C 1
ATOM 717 O O . ASP A 1 92 ? 6.191 -0.182 -10.742 1 98.31 92 ASP A O 1
ATOM 721 N N . VAL A 1 93 ? 6.73 1.779 -11.695 1 98.31 93 VAL A N 1
ATOM 722 C CA . VAL A 1 93 ? 7.438 2.256 -10.508 1 98.31 93 VAL A CA 1
ATOM 723 C C . VAL A 1 93 ? 6.453 2.432 -9.352 1 98.31 93 VAL A C 1
ATOM 725 O O . VAL A 1 93 ? 6.691 1.944 -8.25 1 98.31 93 VAL A O 1
ATOM 728 N N . LEU A 1 94 ? 5.328 3.062 -9.648 1 98.44 94 LEU A N 1
ATOM 729 C CA . LEU A 1 94 ? 4.289 3.314 -8.656 1 98.44 94 LEU A CA 1
ATOM 730 C C . LEU A 1 94 ? 3.84 2.016 -8 1 98.44 94 LEU A C 1
ATOM 732 O O . LEU A 1 94 ? 3.914 1.876 -6.777 1 98.44 94 LEU A O 1
ATOM 736 N N . MET A 1 95 ? 3.443 1.069 -8.828 1 98.69 95 MET A N 1
ATOM 737 C CA . MET A 1 95 ? 2.857 -0.166 -8.312 1 98.69 95 MET A CA 1
ATOM 738 C C . MET A 1 95 ? 3.916 -1.029 -7.633 1 98.69 95 MET A C 1
ATOM 740 O O . MET A 1 95 ? 3.625 -1.725 -6.656 1 98.69 95 MET A O 1
ATOM 744 N N . PHE A 1 96 ? 5.145 -0.983 -8.148 1 98.81 96 PHE A N 1
ATOM 745 C CA . PHE A 1 96 ? 6.219 -1.731 -7.504 1 98.81 96 PHE A CA 1
ATOM 746 C C . PHE A 1 96 ? 6.457 -1.22 -6.09 1 98.81 96 PHE A C 1
ATOM 748 O O . PHE A 1 96 ? 6.621 -2.01 -5.156 1 98.81 96 PHE A O 1
ATOM 755 N N . LEU A 1 97 ? 6.48 0.116 -5.91 1 98.06 97 LEU A N 1
ATOM 756 C CA . LEU A 1 97 ? 6.656 0.71 -4.59 1 98.06 97 LEU A CA 1
ATOM 757 C C . LEU A 1 97 ? 5.578 0.224 -3.625 1 98.06 97 LEU A C 1
ATOM 759 O O . LEU A 1 97 ? 5.875 -0.12 -2.479 1 98.06 97 LEU A O 1
ATOM 763 N N . MET A 1 98 ? 4.34 0.153 -4.09 1 98.5 98 MET A N 1
ATOM 764 C CA . MET A 1 98 ? 3.223 -0.276 -3.254 1 98.5 98 MET A CA 1
ATOM 765 C C . MET A 1 98 ? 3.316 -1.766 -2.941 1 98.5 98 MET A C 1
ATOM 767 O O . MET A 1 98 ? 3.16 -2.174 -1.789 1 98.5 98 MET A O 1
ATOM 771 N N . HIS A 1 99 ? 3.707 -2.602 -3.906 1 98.69 99 HIS A N 1
ATOM 772 C CA . HIS A 1 99 ? 3.838 -4.039 -3.711 1 98.69 99 HIS A CA 1
ATOM 773 C C . HIS A 1 99 ? 4.996 -4.367 -2.775 1 98.69 99 HIS A C 1
ATOM 775 O O . HIS A 1 99 ? 4.938 -5.34 -2.02 1 98.69 99 HIS A O 1
ATOM 781 N N . ALA A 1 100 ? 6.035 -3.59 -2.869 1 98.69 100 ALA A N 1
ATOM 782 C CA . ALA A 1 100 ? 7.215 -3.859 -2.051 1 98.69 100 ALA A CA 1
ATOM 783 C C . ALA A 1 100 ? 6.871 -3.814 -0.564 1 98.69 100 ALA A C 1
ATOM 785 O O . ALA A 1 100 ? 7.332 -4.652 0.212 1 98.69 100 ALA A O 1
ATOM 786 N N . ASN A 1 101 ? 6.012 -2.867 -0.171 1 98.25 101 ASN A N 1
ATOM 787 C CA . ASN A 1 101 ? 5.578 -2.785 1.22 1 98.25 101 ASN A CA 1
ATOM 788 C C . ASN A 1 101 ? 4.809 -4.035 1.641 1 98.25 101 ASN A C 1
ATOM 790 O O . ASN A 1 101 ? 4.922 -4.48 2.783 1 98.25 101 ASN A O 1
ATOM 794 N N . CYS A 1 102 ? 4.105 -4.633 0.743 1 98.25 102 CYS A N 1
ATOM 795 C CA . CYS A 1 102 ? 3.25 -5.781 1.028 1 98.25 102 CYS A CA 1
ATOM 796 C C . CYS A 1 102 ? 4.07 -7.062 1.129 1 98.25 102 CYS A C 1
ATOM 798 O O . CYS A 1 102 ? 3.588 -8.078 1.632 1 98.25 102 CYS A O 1
ATOM 800 N N . ALA A 1 103 ? 5.316 -7.012 0.694 1 98.12 103 ALA A N 1
ATOM 801 C CA . ALA A 1 103 ? 6.141 -8.219 0.652 1 98.12 103 ALA A CA 1
ATOM 802 C C . ALA A 1 103 ? 7.203 -8.195 1.749 1 98.12 103 ALA A C 1
ATOM 804 O O . ALA A 1 103 ? 8.102 -9.039 1.772 1 98.12 103 ALA A O 1
ATOM 805 N N . ALA A 1 104 ? 7.074 -7.309 2.688 1 96.62 104 ALA A N 1
ATOM 806 C CA . ALA A 1 104 ? 8.141 -7.027 3.648 1 96.62 104 ALA A CA 1
ATOM 807 C C . ALA A 1 104 ? 8.266 -8.156 4.668 1 96.62 104 ALA A C 1
ATOM 809 O O . ALA A 1 104 ? 9.25 -8.219 5.414 1 96.62 104 ALA A O 1
ATOM 810 N N . ASP A 1 105 ? 7.34 -9.102 4.707 1 96.12 105 ASP A N 1
ATOM 811 C CA . ASP A 1 105 ? 7.441 -10.258 5.594 1 96.12 105 ASP A CA 1
ATOM 812 C C . ASP A 1 105 ? 8.539 -11.211 5.129 1 96.12 105 ASP A C 1
ATOM 814 O O . ASP A 1 105 ? 9.008 -12.055 5.902 1 96.12 105 ASP A O 1
ATOM 818 N N . GLU A 1 106 ? 8.844 -11.156 3.807 1 97.44 106 GLU A N 1
ATOM 819 C CA . GLU A 1 106 ? 10.023 -11.875 3.334 1 97.44 106 GLU A CA 1
ATOM 820 C C . GLU A 1 106 ? 11.312 -11.227 3.836 1 97.44 106 GLU A C 1
ATOM 822 O O . GLU A 1 106 ? 11.562 -10.055 3.564 1 97.44 106 GLU A O 1
ATOM 827 N N . PRO A 1 107 ? 12.094 -11.875 4.527 1 96.69 107 PRO A N 1
ATOM 828 C CA . PRO A 1 107 ? 13.188 -11.273 5.289 1 96.69 107 PRO A CA 1
ATOM 829 C C . PRO A 1 107 ? 14.086 -10.391 4.426 1 96.69 107 PRO A C 1
ATOM 831 O O . PRO A 1 107 ? 14.32 -9.227 4.758 1 96.69 107 PRO A O 1
ATOM 834 N N . LEU A 1 108 ? 14.57 -10.859 3.258 1 97.62 108 LEU A N 1
ATOM 835 C CA . LEU A 1 108 ? 15.469 -10.07 2.42 1 97.62 108 LEU A CA 1
ATOM 836 C C . LEU A 1 108 ? 14.742 -8.87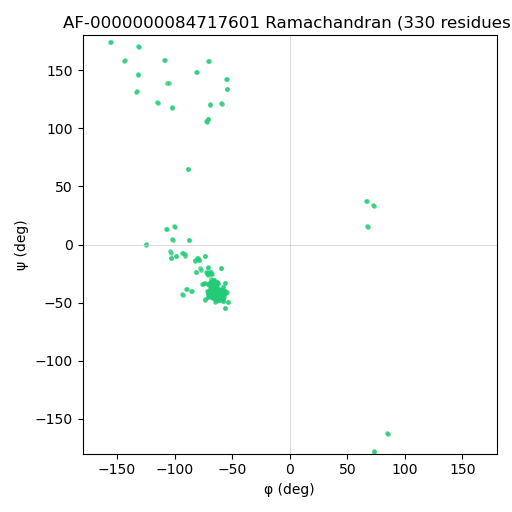5 1.817 1 97.62 108 LEU A C 1
ATOM 838 O O . LEU A 1 108 ? 15.336 -7.805 1.642 1 97.62 108 LEU A O 1
ATOM 842 N N . VAL A 1 109 ? 13.461 -9.062 1.561 1 98.31 109 VAL A N 1
ATOM 843 C CA . VAL A 1 109 ? 12.648 -7.98 1.007 1 98.31 109 VAL A CA 1
ATOM 844 C C . VAL A 1 109 ? 12.422 -6.91 2.07 1 98.31 109 VAL A C 1
ATOM 846 O O . VAL A 1 109 ? 12.617 -5.719 1.814 1 98.31 109 VAL A O 1
ATOM 849 N N . GLY A 1 110 ? 12.078 -7.406 3.289 1 98.31 110 GLY A N 1
ATOM 850 C CA . GLY A 1 110 ? 11.891 -6.473 4.391 1 98.31 110 GLY A CA 1
ATOM 851 C C . GLY A 1 110 ? 13.125 -5.641 4.68 1 98.31 110 GLY A C 1
ATOM 852 O O . GLY A 1 110 ? 13.031 -4.43 4.895 1 98.31 110 GLY A O 1
ATOM 853 N N . ASP A 1 111 ? 14.242 -6.242 4.613 1 98.31 111 ASP A N 1
ATOM 854 C CA . ASP A 1 111 ? 15.5 -5.539 4.824 1 98.31 111 ASP A CA 1
ATOM 855 C C . ASP A 1 111 ? 15.719 -4.469 3.76 1 98.31 111 ASP A C 1
ATOM 857 O O . ASP A 1 111 ? 16.125 -3.344 4.074 1 98.31 111 ASP A O 1
ATOM 861 N N . ALA A 1 112 ? 15.484 -4.848 2.533 1 98.56 112 ALA A N 1
ATOM 862 C CA . ALA A 1 112 ? 15.672 -3.916 1.425 1 98.56 112 ALA A CA 1
ATOM 863 C C . ALA A 1 112 ? 14.711 -2.736 1.528 1 98.56 112 ALA A C 1
ATOM 865 O O . ALA A 1 112 ? 15.094 -1.59 1.296 1 98.56 112 ALA A O 1
ATOM 866 N N . VAL A 1 113 ? 13.484 -2.994 1.928 1 98.62 113 VAL A N 1
ATOM 867 C CA . VAL A 1 113 ? 12.469 -1.949 2.045 1 98.62 113 VAL A CA 1
ATOM 868 C C . VAL A 1 113 ? 12.828 -1.006 3.191 1 98.62 113 VAL A C 1
ATOM 870 O O . VAL A 1 113 ? 12.766 0.217 3.041 1 98.62 113 VAL A O 1
ATOM 873 N N . ARG A 1 114 ? 13.25 -1.601 4.27 1 98.44 114 ARG A N 1
ATOM 874 C CA . ARG A 1 114 ? 13.68 -0.778 5.395 1 98.44 114 ARG A CA 1
ATOM 875 C C . ARG A 1 114 ? 14.883 0.074 5.023 1 98.44 114 ARG A C 1
ATOM 877 O O . ARG A 1 114 ? 14.961 1.247 5.395 1 98.44 114 ARG A O 1
ATOM 884 N N . TRP A 1 115 ? 15.75 -0.54 4.348 1 98 115 TRP A N 1
ATOM 885 C CA . TRP A 1 115 ? 16.906 0.211 3.865 1 98 115 TRP A CA 1
ATOM 886 C C . TRP A 1 115 ? 16.469 1.376 2.982 1 98 115 TRP A C 1
ATOM 888 O O . TRP A 1 115 ? 16.969 2.496 3.131 1 98 115 TRP A O 1
ATOM 898 N N . CYS A 1 116 ? 15.57 1.172 2.102 1 97.5 116 CYS A N 1
ATOM 899 C CA . CYS A 1 116 ? 15.047 2.213 1.223 1 97.5 116 CYS A CA 1
ATOM 900 C C . CYS A 1 116 ? 14.445 3.354 2.029 1 97.5 116 CYS A C 1
ATOM 902 O O . CYS A 1 116 ? 14.742 4.523 1.781 1 97.5 116 CYS A O 1
ATOM 904 N N . TYR A 1 117 ? 13.617 3.025 3.037 1 97.88 117 TYR A N 1
ATOM 905 C CA . TYR A 1 117 ? 13 4.059 3.861 1 97.88 117 TYR A CA 1
ATOM 906 C C . TYR A 1 117 ? 14.055 4.836 4.637 1 97.88 117 TYR A C 1
ATOM 908 O O . TYR A 1 117 ? 13.93 6.055 4.809 1 97.88 117 TYR A O 1
ATOM 916 N N . SER A 1 118 ? 15.086 4.148 5.094 1 97.69 118 SER A N 1
ATOM 917 C CA . SER A 1 118 ? 16.141 4.836 5.82 1 97.69 118 SER A CA 1
ATOM 918 C C . SER A 1 118 ? 16.828 5.883 4.945 1 97.69 118 SER A C 1
ATOM 920 O O . SER A 1 118 ? 17.094 7 5.398 1 97.69 118 SER A O 1
ATOM 922 N N . LYS A 1 119 ? 17 5.551 3.709 1 96 119 LYS A N 1
ATOM 923 C CA . LYS A 1 119 ? 17.625 6.477 2.77 1 96 119 LYS A CA 1
ATOM 924 C C . LYS A 1 119 ? 16.703 7.648 2.451 1 96 119 LYS A C 1
ATOM 926 O O . LYS A 1 119 ? 17.156 8.789 2.35 1 96 119 LYS A O 1
ATOM 931 N N . GLN A 1 120 ? 15.469 7.395 2.309 1 95.12 120 GLN A N 1
ATOM 932 C CA . GLN A 1 120 ? 14.508 8.438 1.966 1 95.12 120 GLN A CA 1
ATOM 933 C C . GLN A 1 120 ? 14.328 9.414 3.119 1 95.12 120 GLN A C 1
ATOM 935 O O . GLN A 1 120 ? 14.203 10.625 2.9 1 95.12 120 GLN A O 1
ATOM 940 N N . VAL A 1 121 ? 14.312 8.883 4.332 1 96.19 121 VAL A N 1
ATOM 941 C CA . VAL A 1 121 ? 14.188 9.758 5.496 1 96.19 121 VAL A CA 1
ATOM 942 C C . VAL A 1 121 ? 15.398 10.695 5.566 1 96.19 121 VAL A C 1
ATOM 944 O O . VAL A 1 121 ? 15.242 11.891 5.809 1 96.19 121 VAL A O 1
ATOM 947 N N . GLU A 1 122 ? 16.531 10.164 5.367 1 93.44 122 GLU A N 1
ATOM 948 C CA . GLU A 1 122 ? 17.75 10.984 5.398 1 93.44 122 GLU A CA 1
ATOM 949 C C . GLU A 1 122 ? 17.719 12.047 4.309 1 93.44 122 GLU A C 1
ATOM 951 O O . GLU A 1 122 ? 18.078 13.203 4.547 1 93.44 122 GLU A O 1
ATOM 956 N N . LEU A 1 123 ? 17.281 11.648 3.182 1 90.5 123 LEU A N 1
ATOM 957 C CA . LEU A 1 123 ? 17.188 12.594 2.074 1 90.5 123 LEU A CA 1
ATOM 958 C C . LEU A 1 123 ? 16.203 13.711 2.4 1 90.5 123 LEU A C 1
ATOM 960 O O . LEU A 1 123 ? 16.516 14.891 2.207 1 90.5 123 LEU A O 1
ATOM 964 N N . VAL A 1 124 ? 15.055 13.398 2.896 1 89.56 124 VAL A N 1
ATOM 965 C CA . VAL A 1 124 ? 14.023 14.375 3.209 1 89.56 124 VAL A CA 1
ATOM 966 C C . VAL A 1 124 ? 14.484 15.273 4.352 1 89.56 124 VAL A C 1
ATOM 968 O O . VAL A 1 124 ? 14.203 16.469 4.355 1 89.56 124 VAL A O 1
ATOM 971 N N . ARG A 1 125 ? 15.164 14.641 5.293 1 90.5 125 ARG A N 1
ATOM 972 C CA . ARG A 1 125 ? 15.727 15.422 6.395 1 90.5 125 ARG A CA 1
ATOM 973 C C . ARG A 1 125 ? 16.703 16.469 5.879 1 90.5 125 ARG A C 1
ATOM 975 O O . ARG A 1 125 ? 16.734 17.594 6.383 1 90.5 125 ARG A O 1
ATOM 982 N N . GLU A 1 126 ? 17.453 16.141 4.93 1 85.94 126 GLU A N 1
ATOM 983 C CA . GLU A 1 126 ? 18.391 17.078 4.328 1 85.94 126 GLU A CA 1
ATOM 984 C C . GLU A 1 126 ? 17.656 18.219 3.623 1 85.94 126 GLU A C 1
ATOM 986 O O . GLU A 1 126 ? 18.125 19.359 3.617 1 85.94 126 GLU A O 1
ATOM 991 N N . LEU A 1 127 ? 16.531 17.875 3.109 1 79.94 127 LEU A N 1
ATOM 992 C CA . LEU A 1 127 ? 15.766 18.859 2.346 1 79.94 127 LEU A CA 1
ATOM 993 C C . LEU A 1 127 ? 14.891 19.719 3.266 1 79.94 127 LEU A C 1
ATOM 995 O O . LEU A 1 127 ? 14.75 20.922 3.059 1 79.94 127 LEU A O 1
ATOM 999 N N . LEU A 1 128 ? 14.258 19.109 4.312 1 78.75 128 LEU A N 1
ATOM 1000 C CA . LEU A 1 128 ? 13.219 19.75 5.121 1 78.75 128 LEU A CA 1
ATOM 1001 C C . LEU A 1 128 ? 13.781 20.203 6.465 1 78.75 128 LEU A C 1
ATOM 1003 O O . LEU A 1 128 ? 13.156 21 7.16 1 78.75 128 LEU A O 1
ATOM 1007 N N . GLY A 1 129 ? 14.969 19.797 6.832 1 80.56 129 GLY A N 1
ATOM 1008 C CA . GLY A 1 129 ? 15.461 19.984 8.188 1 80.56 129 GLY A CA 1
ATOM 1009 C C . GLY A 1 129 ? 15.016 18.891 9.141 1 80.56 129 GLY A C 1
ATOM 1010 O O . GLY A 1 129 ? 14.617 17.812 8.711 1 80.56 129 GLY A O 1
ATOM 1011 N N . SER A 1 130 ? 15.086 19.125 10.453 1 83.12 130 SER A N 1
ATOM 1012 C CA . SER A 1 130 ? 14.938 18.047 11.43 1 83.12 130 SER A CA 1
ATOM 1013 C C . SER A 1 130 ? 13.539 18.031 12.031 1 83.12 130 SER A C 1
ATOM 1015 O O . SER A 1 130 ? 13.305 17.391 13.055 1 83.12 130 SER A O 1
ATOM 1017 N N . ASP A 1 131 ? 12.641 18.719 11.367 1 89.25 131 ASP A N 1
ATOM 1018 C CA . ASP A 1 131 ? 11.266 18.688 11.844 1 89.25 131 ASP A CA 1
ATOM 1019 C C . ASP A 1 131 ? 10.609 17.344 11.555 1 89.25 131 ASP A C 1
ATOM 1021 O O . ASP A 1 131 ? 10.156 17.094 10.438 1 89.25 131 ASP A O 1
ATOM 1025 N N . GLU A 1 132 ? 10.414 16.5 12.562 1 93.06 132 GLU A N 1
ATOM 1026 C CA . GLU A 1 132 ? 9.961 15.117 12.414 1 93.06 132 GLU A CA 1
ATOM 1027 C C . GLU A 1 132 ? 8.516 15.062 11.938 1 93.06 132 GLU A C 1
ATOM 1029 O O . GLU A 1 132 ? 8.133 14.164 11.18 1 93.06 132 GLU A O 1
ATOM 1034 N N . SER A 1 133 ? 7.762 16.062 12.398 1 91.5 133 SER A N 1
ATOM 1035 C CA . SER A 1 133 ? 6.375 16.109 11.953 1 91.5 133 SER A CA 1
ATOM 1036 C C . SER A 1 133 ? 6.277 16.391 10.461 1 91.5 133 SER A C 1
ATOM 1038 O O . SER A 1 133 ? 5.465 15.773 9.766 1 91.5 133 SER A O 1
ATOM 1040 N N . ALA A 1 134 ? 7.121 17.281 10 1 90.25 134 ALA A N 1
ATOM 1041 C CA . ALA A 1 134 ? 7.148 17.609 8.578 1 90.25 134 ALA A CA 1
ATOM 1042 C C . ALA A 1 134 ? 7.602 16.406 7.75 1 90.25 134 ALA A C 1
ATOM 1044 O O . ALA A 1 134 ? 7.086 16.172 6.656 1 90.25 134 ALA A O 1
ATOM 1045 N N . ILE A 1 135 ? 8.508 15.656 8.266 1 93.81 135 ILE A N 1
ATOM 1046 C CA . ILE A 1 135 ? 9.008 14.477 7.578 1 93.81 135 ILE A CA 1
ATOM 1047 C C . ILE A 1 135 ? 7.898 13.43 7.484 1 93.81 135 ILE A C 1
ATOM 1049 O O . ILE A 1 135 ? 7.656 12.867 6.414 1 93.81 135 ILE A O 1
ATOM 1053 N N . ARG A 1 136 ? 7.164 13.203 8.562 1 95.62 136 ARG A N 1
ATOM 1054 C CA . ARG A 1 136 ? 6.066 12.242 8.562 1 95.62 136 ARG A CA 1
ATOM 1055 C C . ARG A 1 136 ? 4.965 12.672 7.594 1 95.62 136 ARG A C 1
ATOM 1057 O O . ARG A 1 136 ? 4.398 11.844 6.879 1 95.62 136 ARG A O 1
ATOM 1064 N N . GLN A 1 137 ? 4.742 13.984 7.566 1 93.31 137 GLN A N 1
ATOM 1065 C CA . GLN A 1 137 ? 3.721 14.508 6.664 1 93.31 137 GLN A CA 1
ATOM 1066 C C . GLN A 1 137 ? 4.125 14.312 5.203 1 93.31 137 GLN A C 1
ATOM 1068 O O . GLN A 1 137 ? 3.273 14.055 4.352 1 93.31 137 GLN A O 1
ATOM 1073 N N . TRP A 1 138 ? 5.395 14.398 4.973 1 93.62 138 TRP A N 1
ATOM 1074 C CA . TRP A 1 138 ? 5.906 14.188 3.623 1 93.62 138 TRP A CA 1
ATOM 1075 C C . TRP A 1 138 ? 5.66 12.75 3.172 1 93.62 138 TRP A C 1
ATOM 1077 O O . TRP A 1 138 ? 5.16 12.516 2.07 1 93.62 138 TRP A O 1
ATOM 1087 N N . PHE A 1 139 ? 5.934 11.82 3.99 1 96.5 139 PHE A N 1
ATOM 1088 C CA . PHE A 1 139 ? 5.746 10.414 3.654 1 96.5 139 PHE A CA 1
ATOM 1089 C C . PHE A 1 139 ? 4.262 10.086 3.512 1 96.5 139 PHE A C 1
ATOM 1091 O O . PHE A 1 139 ? 3.855 9.438 2.547 1 96.5 139 PHE A O 1
ATOM 1098 N N . GLY A 1 140 ? 3.473 10.57 4.449 1 96.94 140 GLY A N 1
ATOM 1099 C CA . GLY A 1 140 ? 2.039 10.352 4.348 1 96.94 140 GLY A CA 1
ATOM 1100 C C . GLY A 1 140 ? 1.436 10.906 3.072 1 96.94 140 GLY A C 1
ATOM 1101 O O . GLY A 1 140 ? 0.63 10.242 2.42 1 96.94 140 GLY A O 1
ATOM 1102 N N . ALA A 1 141 ? 1.856 12.109 2.75 1 95.81 141 ALA A N 1
ATOM 1103 C CA . ALA A 1 141 ? 1.359 12.742 1.532 1 95.81 141 ALA A CA 1
ATOM 1104 C C . ALA A 1 141 ? 1.756 11.945 0.294 1 95.81 141 ALA A C 1
ATOM 1106 O O . ALA A 1 141 ? 0.958 11.789 -0.632 1 95.81 141 ALA A O 1
ATOM 1107 N N . GLY A 1 142 ? 2.994 11.469 0.28 1 96.88 142 GLY A N 1
ATOM 1108 C CA . GLY A 1 142 ? 3.445 10.648 -0.833 1 96.88 142 GLY A CA 1
ATOM 1109 C C . GLY A 1 142 ? 2.68 9.344 -0.964 1 96.88 142 GLY A C 1
ATOM 1110 O O . GLY A 1 142 ? 2.371 8.914 -2.074 1 96.88 142 GLY A O 1
ATOM 1111 N N . MET A 1 143 ? 2.381 8.773 0.165 1 98 143 MET A N 1
ATOM 1112 C CA . MET A 1 143 ? 1.627 7.523 0.169 1 98 143 MET A CA 1
ATOM 1113 C C . MET A 1 143 ? 0.196 7.746 -0.306 1 98 143 MET A C 1
ATOM 1115 O O . MET A 1 143 ? -0.358 6.922 -1.034 1 98 143 MET A O 1
ATOM 1119 N N . LEU A 1 144 ? -0.367 8.836 0.065 1 97.75 144 LEU A N 1
ATOM 1120 C CA . LEU A 1 144 ? -1.69 9.188 -0.442 1 97.75 144 LEU A CA 1
ATOM 1121 C C . LEU A 1 144 ? -1.649 9.43 -1.947 1 97.75 144 LEU A C 1
ATOM 1123 O O . LEU A 1 144 ? -2.533 8.969 -2.678 1 97.75 144 LEU A O 1
ATOM 1127 N N . ASP A 1 145 ? -0.632 10.102 -2.404 1 97.5 145 ASP A N 1
ATOM 1128 C CA . ASP A 1 145 ? -0.479 10.328 -3.84 1 97.5 145 ASP A CA 1
ATOM 1129 C C . ASP A 1 145 ? -0.408 9.008 -4.598 1 97.5 145 ASP A C 1
ATOM 1131 O O . ASP A 1 145 ? -0.941 8.891 -5.703 1 97.5 145 ASP A O 1
ATOM 1135 N N . ASN A 1 146 ? 0.315 8.047 -4 1 98.38 146 ASN A N 1
ATOM 1136 C CA . ASN A 1 146 ? 0.391 6.73 -4.625 1 98.38 146 ASN A CA 1
ATOM 1137 C C . ASN A 1 146 ? -0.994 6.117 -4.809 1 98.38 146 ASN A C 1
ATOM 1139 O O . ASN A 1 146 ? -1.322 5.633 -5.895 1 98.38 146 ASN A O 1
ATOM 1143 N N . VAL A 1 147 ? -1.812 6.172 -3.775 1 98.31 147 VAL A N 1
ATOM 1144 C CA . VAL A 1 147 ? -3.143 5.574 -3.801 1 98.31 147 VAL A CA 1
ATOM 1145 C C . VAL A 1 147 ? -4.035 6.336 -4.777 1 98.31 147 VAL A C 1
ATOM 1147 O O . VAL A 1 147 ? -4.734 5.73 -5.59 1 98.31 147 VAL A O 1
ATOM 1150 N N . VAL A 1 148 ? -3.98 7.648 -4.742 1 97.88 148 VAL A N 1
ATOM 1151 C CA . VAL A 1 148 ? -4.777 8.508 -5.613 1 97.88 148 VAL A CA 1
ATOM 1152 C C . VAL A 1 148 ? -4.453 8.203 -7.074 1 97.88 148 VAL A C 1
ATOM 1154 O O . VAL A 1 148 ? -5.359 8.07 -7.902 1 97.88 148 VAL A O 1
ATOM 1157 N N . THR A 1 149 ? -3.172 8.07 -7.363 1 97.94 149 THR A N 1
ATOM 1158 C CA . THR A 1 149 ? -2.732 7.789 -8.727 1 97.94 149 THR A CA 1
ATOM 1159 C C . THR A 1 149 ? -3.092 6.359 -9.125 1 97.94 149 THR A C 1
ATOM 1161 O O . THR A 1 149 ? -3.611 6.125 -10.219 1 97.94 149 THR A O 1
ATOM 1164 N N . ALA A 1 150 ? -2.906 5.418 -8.234 1 98 150 ALA A N 1
ATOM 1165 C CA . ALA A 1 150 ? -3.189 4.012 -8.516 1 98 150 ALA A CA 1
ATOM 1166 C C . ALA A 1 150 ? -4.672 3.797 -8.805 1 98 150 ALA A C 1
ATOM 1168 O O . ALA A 1 150 ? -5.035 2.99 -9.664 1 98 150 ALA A O 1
ATOM 1169 N N . LEU A 1 151 ? -5.512 4.57 -8.156 1 98 151 LEU A N 1
ATOM 1170 C CA . LEU A 1 151 ? -6.957 4.383 -8.258 1 98 151 LEU A CA 1
ATOM 1171 C C . LEU A 1 151 ? -7.543 5.27 -9.352 1 98 151 LEU A C 1
ATOM 1173 O O . LEU A 1 151 ? -8.734 5.191 -9.648 1 98 151 LEU A O 1
ATOM 1177 N N . GLY A 1 152 ? -6.727 6.141 -9.906 1 97.12 152 GLY A N 1
ATOM 1178 C CA . GLY A 1 152 ? -7.215 7.039 -10.938 1 97.12 152 GLY A CA 1
ATOM 1179 C C . GLY A 1 152 ? -8.227 8.047 -10.422 1 97.12 152 GLY A C 1
ATOM 1180 O O . GLY A 1 152 ? -9.188 8.375 -11.109 1 97.12 152 GLY A O 1
ATOM 1181 N N . LEU A 1 153 ? -8.016 8.539 -9.219 1 97.44 153 LEU A N 1
ATOM 1182 C CA . LEU A 1 153 ? -9.039 9.359 -8.578 1 97.44 153 LEU A CA 1
ATOM 1183 C C . LEU A 1 153 ? -9.141 10.727 -9.25 1 97.44 153 LEU A C 1
ATOM 1185 O O . LEU A 1 153 ? -10.172 11.391 -9.172 1 97.44 153 LEU A O 1
ATOM 1189 N N . ALA A 1 154 ? -8.047 11.172 -9.875 1 93.44 154 ALA A N 1
ATOM 1190 C CA . ALA A 1 154 ? -8.062 12.461 -10.562 1 93.44 154 ALA A CA 1
ATOM 1191 C C . ALA A 1 154 ? -9.117 12.477 -11.664 1 93.44 154 ALA A C 1
ATOM 1193 O O . ALA A 1 154 ? -9.586 13.547 -12.07 1 93.44 154 ALA A O 1
ATOM 1194 N N . ASP A 1 155 ? -9.555 11.281 -12.133 1 94.38 155 ASP A N 1
ATOM 1195 C CA . ASP A 1 155 ? -10.484 11.18 -13.258 1 94.38 155 ASP A CA 1
ATOM 1196 C C . ASP A 1 155 ? -11.898 10.898 -12.773 1 94.38 155 ASP A C 1
ATOM 1198 O O . ASP A 1 155 ? -12.797 10.648 -13.578 1 94.38 155 ASP A O 1
ATOM 1202 N N . ILE A 1 156 ? -12.109 10.875 -11.523 1 95.75 156 ILE A N 1
ATOM 1203 C CA . ILE A 1 156 ? -13.422 10.609 -10.953 1 95.75 156 ILE A CA 1
ATOM 1204 C C . ILE A 1 156 ? -14.062 11.914 -10.484 1 95.75 156 ILE A C 1
ATOM 1206 O O . ILE A 1 156 ? -13.492 12.625 -9.656 1 95.75 156 ILE A O 1
ATOM 1210 N N . ASP A 1 157 ? -15.141 12.266 -11.023 1 95.12 157 ASP A N 1
ATOM 1211 C CA . ASP A 1 157 ? -15.828 13.516 -10.719 1 95.12 157 ASP A CA 1
ATOM 1212 C C . ASP A 1 157 ? -16.797 13.336 -9.547 1 95.12 157 ASP A C 1
ATOM 1214 O O . ASP A 1 157 ? -18.016 13.391 -9.727 1 95.12 157 ASP A O 1
ATOM 1218 N N . GLU A 1 158 ? -16.3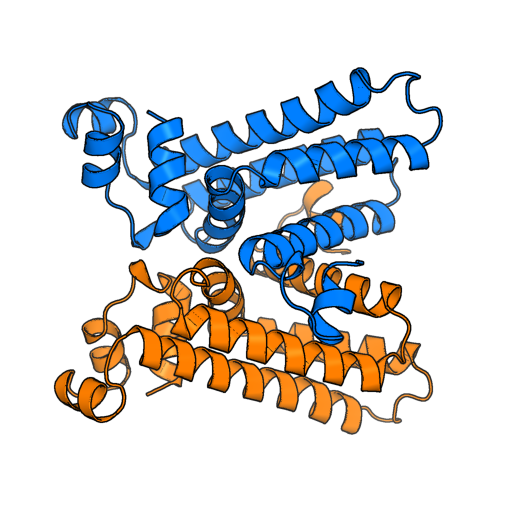12 13.055 -8.414 1 96.5 158 GLU A N 1
ATOM 1219 C CA . GLU A 1 158 ? -17.047 12.938 -7.156 1 96.5 158 GLU A CA 1
ATOM 1220 C C . GLU A 1 158 ? -16.359 13.711 -6.035 1 96.5 158 GLU A C 1
ATOM 1222 O O . GLU A 1 158 ? -15.133 13.789 -5.988 1 96.5 158 GLU A O 1
ATOM 1227 N N . PRO A 1 159 ? -17.125 14.273 -5.129 1 95.19 159 PRO A N 1
ATOM 1228 C CA . PRO A 1 159 ? -16.547 15.117 -4.078 1 95.19 159 PRO A CA 1
ATOM 1229 C C . PRO A 1 159 ? -15.477 14.398 -3.264 1 95.19 159 PRO A C 1
ATOM 1231 O O . PRO A 1 159 ? -14.43 14.984 -2.965 1 95.19 159 PRO A O 1
ATOM 1234 N N . TRP A 1 160 ? -15.742 13.117 -2.973 1 96.75 160 TRP A N 1
ATOM 1235 C CA . TRP A 1 160 ? -14.781 12.383 -2.164 1 96.75 160 TRP A CA 1
ATOM 1236 C C . TRP A 1 160 ? -13.461 12.203 -2.908 1 96.75 160 TRP 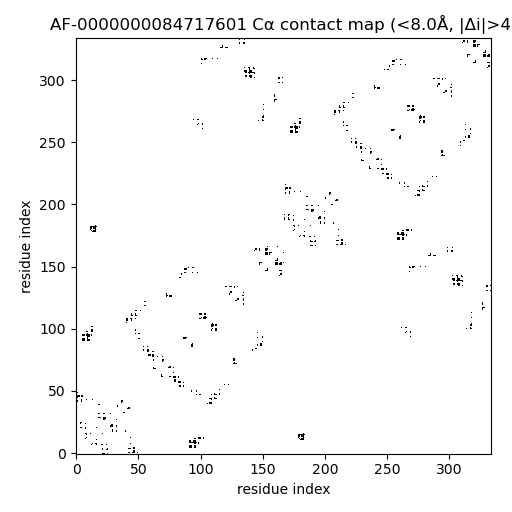A C 1
ATOM 1238 O O . TRP A 1 160 ? -12.383 12.328 -2.314 1 96.75 160 TRP A O 1
ATOM 1248 N N . ALA A 1 161 ? -13.484 11.945 -4.203 1 97.69 161 ALA A N 1
ATOM 1249 C CA . ALA A 1 161 ? -12.289 11.766 -5.02 1 97.69 161 ALA A CA 1
ATOM 1250 C C . ALA A 1 161 ? -11.516 13.07 -5.16 1 97.69 161 ALA A C 1
ATOM 1252 O O . ALA A 1 161 ? -10.281 13.078 -5.102 1 97.69 161 ALA A O 1
ATOM 1253 N N . ARG A 1 162 ? -12.234 14.195 -5.242 1 95.94 162 ARG A N 1
ATOM 1254 C CA . ARG A 1 162 ? -11.602 15.508 -5.328 1 95.94 162 ARG A CA 1
ATOM 1255 C C . ARG A 1 162 ? -10.898 15.867 -4.02 1 95.94 162 ARG A C 1
ATOM 1257 O O . ARG A 1 162 ? -9.812 16.438 -4.027 1 95.94 162 ARG A O 1
ATOM 1264 N N . THR A 1 163 ? -11.555 15.461 -2.973 1 96 163 THR A N 1
ATOM 1265 C CA . THR A 1 163 ? -10.969 15.711 -1.66 1 96 163 THR A CA 1
ATOM 1266 C C . THR A 1 163 ? -9.625 15.008 -1.522 1 96 163 THR A C 1
ATOM 1268 O O . THR A 1 163 ? -8.633 15.617 -1.115 1 96 163 THR A O 1
ATOM 1271 N N . LEU A 1 164 ? -9.508 13.734 -1.901 1 97.19 164 LEU A N 1
ATOM 1272 C CA . LEU A 1 164 ? -8.281 12.953 -1.735 1 97.19 164 LEU A CA 1
ATOM 1273 C C . LEU A 1 164 ? -7.227 13.375 -2.748 1 97.19 164 LEU A C 1
ATOM 1275 O O . LEU A 1 164 ? -6.031 13.383 -2.439 1 97.19 164 LEU A O 1
ATOM 1279 N N . SER A 1 165 ? -7.676 13.781 -3.973 1 95.06 165 SER A N 1
ATOM 1280 C CA . SER A 1 165 ? -6.727 14.117 -5.027 1 95.06 165 SER A CA 1
ATOM 1281 C C . SER A 1 165 ? -6.207 15.547 -4.867 1 95.06 165 SER A C 1
ATOM 1283 O O . SER A 1 165 ? -5.172 15.898 -5.434 1 95.06 165 SER A O 1
ATOM 1285 N N . GLY A 1 166 ? -6.887 16.359 -4.012 1 87.56 166 GLY A N 1
ATOM 1286 C CA . GLY A 1 166 ? -6.523 17.75 -3.857 1 87.56 166 GLY A CA 1
ATOM 1287 C C . GLY A 1 166 ? -6.809 18.578 -5.098 1 87.56 166 GLY A C 1
ATOM 1288 O O . GLY A 1 166 ? -6.164 19.609 -5.324 1 87.56 166 GLY A O 1
ATOM 1289 N N . SER A 1 167 ? -7.566 18.078 -5.969 1 73.38 167 SER A N 1
ATOM 1290 C CA . SER A 1 167 ? -7.922 18.797 -7.188 1 73.38 167 SER A CA 1
ATOM 1291 C C . SER A 1 167 ? -9.281 19.484 -7.055 1 73.38 167 SER A C 1
ATOM 1293 O O . SER A 1 167 ? -10.117 19.062 -6.254 1 73.38 167 SER A O 1
ATOM 1295 N N . MET B 1 1 ? -16.375 -17.438 5.637 1 92.56 1 MET B N 1
ATOM 1296 C CA . MET B 1 1 ? -15.781 -17.453 4.305 1 92.56 1 MET B CA 1
ATOM 1297 C C . MET B 1 1 ? -14.953 -16.203 4.062 1 92.56 1 MET B C 1
ATOM 1299 O O . MET B 1 1 ? -13.773 -16.281 3.721 1 92.56 1 MET B O 1
ATOM 1303 N N . LEU B 1 2 ? -15.484 -15.016 4.43 1 96.81 2 LEU B N 1
ATOM 1304 C CA . LEU B 1 2 ? -14.805 -13.773 4.105 1 96.81 2 LEU B CA 1
ATOM 1305 C C . LEU B 1 2 ? -13.609 -13.555 5.027 1 96.81 2 LEU B C 1
ATOM 1307 O O . LEU B 1 2 ? -12.586 -13.008 4.605 1 96.81 2 LEU B O 1
ATOM 1311 N N . GLU B 1 3 ? -13.773 -14.023 6.289 1 97.62 3 GLU B N 1
ATOM 1312 C CA . GLU B 1 3 ? -12.633 -13.953 7.195 1 97.62 3 GLU B CA 1
ATOM 1313 C C . GLU B 1 3 ? -11.469 -14.797 6.691 1 97.62 3 GLU B C 1
ATOM 1315 O O . GLU B 1 3 ? -10.312 -14.375 6.758 1 97.62 3 GLU B O 1
ATOM 1320 N N . ALA B 1 4 ? -11.789 -15.93 6.219 1 98.19 4 ALA B N 1
ATOM 1321 C CA . ALA B 1 4 ? -10.781 -16.797 5.637 1 98.19 4 ALA B CA 1
ATOM 1322 C C . ALA B 1 4 ? -10.148 -16.172 4.395 1 98.19 4 ALA B C 1
ATOM 1324 O O . ALA B 1 4 ? -8.938 -16.266 4.188 1 98.19 4 ALA B O 1
ATOM 1325 N N . ALA B 1 5 ? -11 -15.539 3.57 1 98.62 5 ALA B N 1
ATOM 1326 C CA . ALA B 1 5 ? -10.516 -14.852 2.379 1 98.62 5 ALA B CA 1
ATOM 1327 C C . ALA B 1 5 ? -9.539 -13.734 2.75 1 98.62 5 ALA B C 1
ATOM 1329 O O . ALA B 1 5 ? -8.461 -13.625 2.162 1 98.62 5 ALA B O 1
ATOM 1330 N N . VAL B 1 6 ? -9.922 -12.953 3.777 1 98.75 6 VAL B N 1
ATOM 1331 C CA . VAL B 1 6 ? -9.062 -11.867 4.234 1 98.75 6 VAL B CA 1
ATOM 1332 C C . VAL B 1 6 ? -7.723 -12.43 4.699 1 98.75 6 VAL B C 1
ATOM 1334 O O . VAL B 1 6 ? -6.668 -11.898 4.34 1 98.75 6 VAL B O 1
ATOM 1337 N N . ALA B 1 7 ? -7.758 -13.492 5.43 1 98.69 7 ALA B N 1
ATOM 1338 C CA . ALA B 1 7 ? -6.539 -14.102 5.949 1 98.69 7 ALA B CA 1
ATOM 1339 C C . ALA B 1 7 ? -5.637 -14.578 4.809 1 98.69 7 ALA B C 1
ATOM 1341 O O . ALA B 1 7 ? -4.418 -14.398 4.855 1 98.69 7 ALA B O 1
ATOM 1342 N N . CYS B 1 8 ? -6.191 -15.133 3.807 1 98.69 8 CYS B N 1
ATOM 1343 C CA . CYS B 1 8 ? -5.426 -15.641 2.676 1 98.69 8 CYS B CA 1
ATOM 1344 C C . CYS B 1 8 ? -4.902 -14.5 1.812 1 98.69 8 CYS B C 1
ATOM 1346 O O . CYS B 1 8 ? -3.711 -14.445 1.499 1 98.69 8 CYS B O 1
ATOM 1348 N N . PHE B 1 9 ? -5.758 -13.531 1.468 1 98.81 9 PHE B N 1
ATOM 1349 C CA . PHE B 1 9 ? -5.402 -12.414 0.604 1 98.81 9 PHE B CA 1
ATOM 1350 C C . PHE B 1 9 ? -4.398 -11.492 1.293 1 98.81 9 PHE B C 1
ATOM 1352 O O . PHE B 1 9 ? -3.584 -10.852 0.632 1 98.81 9 PHE B O 1
ATOM 1359 N N . SER B 1 10 ? -4.418 -11.5 2.631 1 98.69 10 SER B N 1
ATOM 1360 C CA . SER B 1 10 ? -3.502 -10.648 3.379 1 98.69 10 SER B CA 1
ATOM 1361 C C . SER B 1 10 ? -2.068 -11.156 3.277 1 98.69 10 SER B C 1
ATOM 1363 O O . SER B 1 10 ? -1.119 -10.383 3.424 1 98.69 10 SER B O 1
ATOM 1365 N N . ARG B 1 11 ? -1.851 -12.352 2.941 1 97.69 11 ARG B N 1
ATOM 1366 C CA . ARG B 1 11 ? -0.519 -12.945 2.916 1 97.69 11 ARG B CA 1
ATOM 1367 C C . ARG B 1 11 ? 0.104 -12.836 1.528 1 97.69 11 ARG B C 1
ATOM 1369 O O . ARG B 1 11 ? 1.277 -12.484 1.395 1 97.69 11 ARG B O 1
ATOM 1376 N N . LYS B 1 12 ? -0.731 -13.109 0.504 1 98 12 LYS B N 1
ATOM 1377 C CA . LYS B 1 12 ? -0.11 -13.289 -0.806 1 98 12 LYS B CA 1
ATOM 1378 C C . LYS B 1 12 ? -0.733 -12.352 -1.838 1 98 12 LYS B C 1
ATOM 1380 O O . LYS B 1 12 ? -0.352 -12.367 -3.01 1 98 12 LYS B O 1
ATOM 1385 N N . GLY B 1 13 ? -1.716 -11.523 -1.443 1 98.44 13 GLY B N 1
ATOM 1386 C CA . GLY B 1 13 ? -2.385 -10.633 -2.377 1 98.44 13 GLY B CA 1
ATOM 1387 C C . GLY B 1 13 ? -3.33 -11.352 -3.318 1 98.44 13 GLY B C 1
ATOM 1388 O O . GLY B 1 13 ? -3.557 -12.562 -3.178 1 98.44 13 GLY B O 1
ATOM 1389 N N . PHE B 1 14 ? -3.947 -10.625 -4.223 1 98.75 14 PHE B N 1
ATOM 1390 C CA . PHE B 1 14 ? -4.949 -11.125 -5.156 1 98.75 14 PHE B CA 1
ATOM 1391 C C . PHE B 1 14 ? -4.352 -12.188 -6.07 1 98.75 14 PHE B C 1
ATOM 1393 O O . PHE B 1 14 ? -4.902 -13.281 -6.207 1 98.75 14 PHE B O 1
ATOM 1400 N N . TYR B 1 15 ? -3.209 -11.883 -6.617 1 98.19 15 TYR B N 1
ATOM 1401 C CA . TYR B 1 15 ? -2.65 -12.719 -7.672 1 98.19 15 TYR B CA 1
ATOM 1402 C C . TYR B 1 15 ? -1.945 -13.938 -7.09 1 98.19 15 TYR B C 1
ATOM 1404 O O . TYR B 1 15 ? -1.854 -14.984 -7.738 1 98.19 15 TYR B O 1
ATOM 1412 N N . GLY B 1 16 ? -1.52 -13.812 -5.836 1 98.19 16 GLY B N 1
ATOM 1413 C CA . GLY B 1 16 ? -0.784 -14.906 -5.219 1 98.19 16 GLY B CA 1
ATOM 1414 C C . GLY B 1 16 ? -1.679 -15.891 -4.492 1 98.19 16 GLY B C 1
ATOM 1415 O O . GLY B 1 16 ? -1.227 -16.969 -4.086 1 98.19 16 GLY B O 1
ATOM 1416 N N . THR B 1 17 ? -2.938 -15.555 -4.363 1 98.56 17 THR B N 1
ATOM 1417 C CA . THR B 1 17 ? -3.869 -16.375 -3.604 1 98.56 17 THR B CA 1
ATOM 1418 C C . THR B 1 17 ? -4.816 -17.125 -4.539 1 98.56 17 THR B C 1
ATOM 1420 O O . THR B 1 17 ? -5.312 -16.547 -5.512 1 98.56 17 THR B O 1
ATOM 1423 N N . THR B 1 18 ? -5.074 -18.359 -4.223 1 97.94 18 THR B N 1
ATOM 1424 C CA . THR B 1 18 ? -6.02 -19.125 -5.023 1 97.94 18 THR B CA 1
ATOM 1425 C C . THR B 1 18 ? -7.316 -19.359 -4.25 1 97.94 18 THR B C 1
ATOM 1427 O O . THR B 1 18 ? -7.332 -19.297 -3.02 1 97.94 18 THR B O 1
ATOM 1430 N N . THR B 1 19 ? -8.336 -19.641 -5.055 1 97.81 19 THR B N 1
ATOM 1431 C CA . THR B 1 19 ? -9.609 -19.938 -4.414 1 97.81 19 THR B CA 1
ATOM 1432 C C . THR B 1 19 ? -9.539 -21.266 -3.676 1 97.81 19 THR B C 1
ATOM 1434 O O . THR B 1 19 ? -10.258 -21.484 -2.695 1 97.81 19 THR B O 1
ATOM 1437 N N . HIS B 1 20 ? -8.656 -22.109 -4.078 1 97.88 20 HIS B N 1
ATOM 1438 C CA . HIS B 1 20 ? -8.445 -23.375 -3.381 1 97.88 20 HIS B CA 1
ATOM 1439 C C . HIS B 1 20 ? -7.91 -23.141 -1.97 1 97.88 20 HIS B C 1
ATOM 1441 O O . HIS B 1 20 ? -8.406 -23.734 -1.009 1 97.88 20 HIS B O 1
ATOM 1447 N N . GLU B 1 21 ? -6.914 -22.297 -1.824 1 98.12 21 GLU B N 1
ATOM 1448 C CA . GLU B 1 21 ? -6.348 -21.953 -0.522 1 98.12 21 GLU B CA 1
ATOM 1449 C C . GLU B 1 21 ? -7.41 -21.375 0.408 1 98.12 21 GLU B C 1
ATOM 1451 O O . GLU B 1 21 ? -7.438 -21.703 1.6 1 98.12 21 GLU B O 1
ATOM 1456 N N . ILE B 1 22 ? -8.289 -20.547 -0.166 1 98.44 22 ILE B N 1
ATOM 1457 C CA . ILE B 1 22 ? -9.336 -19.906 0.618 1 98.44 22 ILE B CA 1
ATOM 1458 C C . ILE B 1 22 ? -10.352 -20.938 1.088 1 98.44 22 ILE B C 1
ATOM 1460 O O . ILE B 1 22 ? -10.758 -20.938 2.252 1 98.44 22 ILE B O 1
ATOM 1464 N N . ALA B 1 23 ? -10.742 -21.812 0.178 1 98.44 23 ALA B N 1
ATOM 1465 C CA . ALA B 1 23 ? -11.68 -22.875 0.516 1 98.44 23 ALA B CA 1
ATOM 1466 C C . ALA B 1 23 ? -11.133 -23.75 1.645 1 98.44 23 ALA B C 1
ATOM 1468 O O . ALA B 1 23 ? -11.844 -24.047 2.607 1 98.44 23 ALA B O 1
ATOM 1469 N N . GLU B 1 24 ? -9.914 -24.125 1.52 1 98.5 24 GLU B N 1
ATOM 1470 C CA . GLU B 1 24 ? -9.258 -24.953 2.525 1 98.5 24 GLU B CA 1
ATOM 1471 C C . GLU B 1 24 ? -9.25 -24.266 3.889 1 98.5 24 GLU B C 1
ATOM 1473 O O . GLU B 1 24 ? -9.609 -24.875 4.898 1 98.5 24 GLU B O 1
ATOM 1478 N N . ARG B 1 25 ? -8.938 -23.031 3.914 1 97.75 25 ARG B N 1
ATOM 1479 C CA . ARG B 1 25 ? -8.891 -22.281 5.168 1 97.75 25 ARG B CA 1
ATOM 1480 C C . ARG B 1 25 ? -10.281 -22.141 5.77 1 97.75 25 ARG B C 1
ATOM 1482 O O . ARG B 1 25 ? -10.445 -22.172 6.992 1 97.75 25 ARG B O 1
ATOM 1489 N N . ALA B 1 26 ? -11.258 -21.969 4.895 1 97.75 26 ALA B N 1
ATOM 1490 C CA . ALA B 1 26 ? -12.633 -21.75 5.328 1 97.75 26 ALA B CA 1
ATOM 1491 C C . ALA B 1 26 ? -13.305 -23.062 5.703 1 97.75 26 ALA B C 1
ATOM 1493 O O . ALA B 1 26 ? -14.398 -23.062 6.273 1 97.75 26 ALA B O 1
ATOM 1494 N N . GLY B 1 27 ? -12.711 -24.188 5.383 1 98.06 27 GLY B N 1
ATOM 1495 C CA . GLY B 1 27 ? -13.289 -25.5 5.676 1 98.06 27 GLY B CA 1
ATOM 1496 C C . GLY B 1 27 ? -14.469 -25.844 4.789 1 98.06 27 GLY B C 1
ATOM 1497 O O . GLY B 1 27 ? -15.438 -26.453 5.246 1 98.06 27 GLY B O 1
ATOM 1498 N N . ILE B 1 28 ? -14.414 -25.375 3.57 1 97.56 28 ILE B N 1
ATOM 1499 C CA . ILE B 1 28 ? -15.484 -25.672 2.617 1 97.56 28 ILE B CA 1
ATOM 1500 C C . ILE B 1 28 ? -14.875 -26.156 1.302 1 97.56 28 ILE B C 1
ATOM 1502 O O . ILE B 1 28 ? -13.656 -26.109 1.119 1 97.56 28 ILE B O 1
ATOM 1506 N N . SER B 1 29 ? -15.75 -26.641 0.458 1 97.06 29 SER B N 1
ATOM 1507 C CA . SER B 1 29 ? -15.281 -27.094 -0.845 1 97.06 29 SER B CA 1
ATOM 1508 C C . SER B 1 29 ? -15.086 -25.922 -1.804 1 97.06 29 SER B C 1
ATOM 1510 O O . SER B 1 29 ? -15.742 -24.891 -1.67 1 97.06 29 SER B O 1
ATOM 1512 N N . GLN B 1 30 ? -14.164 -26.031 -2.684 1 96.44 30 GLN B N 1
ATOM 1513 C CA . GLN B 1 30 ? -13.922 -24.984 -3.672 1 96.44 30 GLN B CA 1
ATOM 1514 C C . GLN B 1 30 ? -15.172 -24.719 -4.504 1 96.44 30 GLN B C 1
ATOM 1516 O O . GLN B 1 30 ? -15.516 -23.562 -4.754 1 96.44 30 GLN B O 1
ATOM 1521 N N . PRO B 1 31 ? -16 -25.766 -4.863 1 96.69 31 PRO B N 1
ATOM 1522 C CA . PRO B 1 31 ? -17.25 -25.5 -5.582 1 96.69 31 PRO B CA 1
ATOM 1523 C C . PRO B 1 31 ? -18.219 -24.656 -4.77 1 96.69 31 PRO B C 1
ATOM 1525 O O . PRO B 1 31 ? -18.938 -23.812 -5.336 1 96.69 31 PRO B O 1
ATOM 1528 N N . TYR B 1 32 ? -18.203 -24.828 -3.59 1 97.12 32 TYR B N 1
ATOM 1529 C CA . TYR B 1 32 ? -19.094 -24.031 -2.746 1 97.12 32 TYR B CA 1
ATOM 1530 C C . TYR B 1 32 ? -18.656 -22.562 -2.746 1 97.12 32 TYR B C 1
ATOM 1532 O O . TYR B 1 32 ? -19.5 -21.656 -2.723 1 97.12 32 TYR B O 1
ATOM 1540 N N . VAL B 1 33 ? -17.328 -22.297 -2.781 1 97.25 33 VAL B N 1
ATOM 1541 C CA . VAL B 1 33 ? -16.844 -20.938 -2.914 1 97.25 33 VAL B CA 1
ATOM 1542 C C . VAL B 1 33 ? -17.453 -20.281 -4.152 1 97.25 33 VAL B C 1
ATOM 1544 O O . VAL B 1 33 ? -17.938 -19.141 -4.098 1 97.25 33 VAL B O 1
ATOM 1547 N N . TYR B 1 34 ? -17.531 -21.031 -5.223 1 96.44 34 TYR B N 1
ATOM 1548 C CA . TYR B 1 34 ? -18.016 -20.5 -6.496 1 96.44 34 TYR B CA 1
ATOM 1549 C C . TYR B 1 34 ? -19.531 -20.375 -6.5 1 96.44 34 TYR B C 1
ATOM 1551 O O . TYR B 1 34 ? -20.094 -19.656 -7.328 1 96.44 34 TYR B O 1
ATOM 1559 N N . ARG B 1 35 ? -20.188 -21.125 -5.645 1 97 35 ARG B N 1
ATOM 1560 C CA . ARG B 1 35 ? -21.609 -20.906 -5.438 1 97 35 ARG B CA 1
ATOM 1561 C C . ARG B 1 35 ? -21.875 -19.562 -4.777 1 97 35 ARG B C 1
ATOM 1563 O O . ARG B 1 35 ? -22.875 -18.906 -5.059 1 97 35 ARG B O 1
ATOM 1570 N N . LEU B 1 36 ? -20.922 -19.156 -3.98 1 96.5 36 LEU B N 1
ATOM 1571 C CA . LEU B 1 36 ? -21.078 -17.922 -3.219 1 96.5 36 LEU B CA 1
ATOM 1572 C C . LEU B 1 36 ? -20.578 -16.719 -4.02 1 96.5 36 LEU B C 1
ATOM 1574 O O . LEU B 1 36 ? -21.156 -15.633 -3.943 1 96.5 36 LEU B O 1
ATOM 1578 N N . PHE B 1 37 ? -19.469 -16.953 -4.758 1 97.38 37 PHE B N 1
ATOM 1579 C CA . PHE B 1 37 ? -18.844 -15.898 -5.559 1 97.38 37 PHE B CA 1
ATOM 1580 C C . PHE B 1 37 ? -18.516 -16.406 -6.957 1 97.38 37 PHE B C 1
ATOM 1582 O O . PHE B 1 37 ? -17.797 -17.406 -7.109 1 97.38 37 PHE B O 1
ATOM 1589 N N . ALA B 1 38 ? -18.859 -15.719 -7.926 1 96.44 38 ALA B N 1
ATOM 1590 C CA . ALA B 1 38 ? -18.781 -16.172 -9.312 1 96.44 38 ALA B CA 1
ATOM 1591 C C . ALA B 1 38 ? -17.328 -16.312 -9.758 1 96.44 38 ALA B C 1
ATOM 1593 O O . ALA B 1 38 ? -17.016 -17.125 -10.633 1 96.44 38 ALA B O 1
ATOM 1594 N N . ASN B 1 39 ? -16.469 -15.5 -9.266 1 96.5 39 ASN B N 1
ATOM 1595 C CA . ASN B 1 39 ? -15.039 -15.523 -9.586 1 96.5 39 ASN B CA 1
ATOM 1596 C C . ASN B 1 39 ? -14.203 -14.906 -8.461 1 96.5 39 ASN B C 1
ATOM 1598 O O . ASN B 1 39 ? -14.75 -14.414 -7.477 1 96.5 39 ASN B O 1
ATOM 1602 N N . LYS B 1 40 ? -12.984 -14.969 -8.562 1 97.75 40 LYS B N 1
ATOM 1603 C CA . LYS B 1 40 ? -12.07 -14.508 -7.527 1 97.75 40 LYS B CA 1
ATOM 1604 C C . LYS B 1 40 ? -12.18 -13 -7.324 1 97.75 40 LYS B C 1
ATOM 1606 O O . LYS B 1 40 ? -12.016 -12.508 -6.207 1 97.75 40 LYS B O 1
ATOM 1611 N N . GLN B 1 41 ? -12.438 -12.219 -8.406 1 98.38 41 GLN B N 1
ATOM 1612 C CA . GLN B 1 41 ? -12.602 -10.773 -8.297 1 98.38 41 GLN B CA 1
ATOM 1613 C C . GLN B 1 41 ? -13.773 -10.43 -7.371 1 98.38 41 GLN B C 1
ATOM 1615 O O . GLN B 1 41 ? -13.648 -9.555 -6.512 1 98.38 41 GLN B O 1
ATOM 1620 N N . GLU B 1 42 ? -14.812 -11.109 -7.531 1 98.38 42 GLU B N 1
ATOM 1621 C CA . GLU B 1 42 ? -15.984 -10.867 -6.699 1 98.38 42 GLU B CA 1
ATOM 1622 C C . GLU B 1 42 ? -15.727 -11.258 -5.25 1 98.38 42 GLU B C 1
ATOM 1624 O O . GLU B 1 42 ? -16.203 -10.594 -4.324 1 98.38 42 GLU B O 1
ATOM 1629 N N . LEU B 1 43 ? -15.047 -12.367 -5.133 1 98.5 43 LEU B N 1
ATOM 1630 C CA . LEU B 1 43 ? -14.68 -12.797 -3.787 1 98.5 43 LEU B CA 1
ATOM 1631 C C . LEU B 1 43 ? -13.805 -11.758 -3.102 1 98.5 43 LEU B C 1
ATOM 1633 O O . LEU B 1 43 ? -14.055 -11.383 -1.953 1 98.5 43 LEU B O 1
ATOM 1637 N N . PHE B 1 44 ? -12.789 -11.234 -3.793 1 98.81 44 PHE B N 1
ATOM 1638 C CA . PHE B 1 44 ? -11.898 -10.211 -3.25 1 98.81 44 PHE B CA 1
ATOM 1639 C C . PHE B 1 44 ? -12.672 -8.938 -2.932 1 98.81 44 PHE B C 1
ATOM 1641 O O . PHE B 1 44 ? -12.492 -8.352 -1.863 1 98.81 44 PHE B O 1
ATOM 1648 N N . ALA B 1 45 ? -13.539 -8.586 -3.852 1 98.75 45 ALA B N 1
ATOM 1649 C CA . ALA B 1 45 ? -14.375 -7.406 -3.625 1 98.75 45 ALA B CA 1
ATOM 1650 C C . ALA B 1 45 ? -15.242 -7.582 -2.381 1 98.75 45 ALA B C 1
ATOM 1652 O O . ALA B 1 45 ? -15.398 -6.648 -1.593 1 98.75 45 ALA B O 1
ATOM 1653 N N . GLY B 1 46 ? -15.797 -8.766 -2.262 1 98.5 46 GLY B N 1
ATOM 1654 C CA . GLY B 1 46 ? -16.547 -9.055 -1.054 1 98.5 46 GLY B CA 1
ATOM 1655 C C . GLY B 1 46 ? -15.742 -8.883 0.215 1 98.5 46 GLY B C 1
ATOM 1656 O O . GLY B 1 46 ? -16.234 -8.352 1.209 1 98.5 46 GLY B O 1
ATOM 1657 N N . ALA B 1 47 ? -14.492 -9.336 0.222 1 98.75 47 ALA B N 1
ATOM 1658 C CA . ALA B 1 47 ? -13.594 -9.164 1.358 1 98.75 47 ALA B CA 1
ATOM 1659 C C . ALA B 1 47 ? -13.305 -7.684 1.615 1 98.75 47 ALA B C 1
ATOM 1661 O O . ALA B 1 47 ? -13.195 -7.258 2.768 1 98.75 47 ALA B O 1
ATOM 1662 N N . VAL B 1 48 ? -13.203 -6.883 0.538 1 98.69 48 VAL B N 1
ATOM 1663 C CA . VAL B 1 48 ? -13 -5.445 0.676 1 98.69 48 VAL B CA 1
ATOM 1664 C C . VAL B 1 48 ? -14.188 -4.824 1.411 1 98.69 48 VAL B C 1
ATOM 1666 O O . VAL B 1 48 ? -14.008 -4.047 2.354 1 98.69 48 VAL B O 1
ATOM 1669 N N . TYR B 1 49 ? -15.352 -5.191 0.991 1 98.31 49 TYR B N 1
ATOM 1670 C CA . TYR B 1 49 ? -16.547 -4.664 1.632 1 98.31 49 TYR B CA 1
ATOM 1671 C C . TYR B 1 49 ? -16.609 -5.078 3.096 1 98.31 49 TYR B C 1
ATOM 1673 O O . TYR B 1 49 ? -16.953 -4.273 3.963 1 98.31 49 TYR B O 1
ATOM 1681 N N . PHE B 1 50 ? -16.312 -6.27 3.348 1 98.06 50 PHE B N 1
ATOM 1682 C CA . PHE B 1 50 ? -16.312 -6.805 4.703 1 98.06 50 PHE B CA 1
ATOM 1683 C C . PHE B 1 50 ? -15.359 -6.016 5.602 1 98.06 50 PHE B C 1
ATOM 1685 O O . PHE B 1 50 ? -15.75 -5.57 6.684 1 98.06 50 PHE B O 1
ATOM 1692 N N . VAL B 1 51 ? -14.109 -5.762 5.172 1 98 51 VAL B N 1
ATOM 1693 C CA . VAL B 1 51 ? -13.109 -5.051 5.961 1 98 51 VAL B CA 1
ATOM 1694 C C . VAL B 1 51 ? -13.492 -3.578 6.082 1 98 51 VAL B C 1
ATOM 1696 O O . VAL B 1 51 ? -13.273 -2.953 7.121 1 98 51 VAL B O 1
ATOM 1699 N N . SER B 1 52 ? -14.109 -3.047 5 1 97 52 SER B N 1
ATOM 1700 C CA . SER B 1 52 ? -14.602 -1.676 5.051 1 97 52 SER B CA 1
ATOM 1701 C C . SER B 1 52 ? -15.625 -1.5 6.172 1 97 52 SER B C 1
ATOM 1703 O O . SER B 1 52 ? -15.57 -0.521 6.922 1 97 52 SER B O 1
ATOM 1705 N N . GLU B 1 53 ? -16.5 -2.406 6.258 1 95.75 53 GLU B N 1
ATOM 1706 C CA . GLU B 1 53 ? -17.516 -2.352 7.309 1 95.75 53 GLU B CA 1
ATOM 1707 C C . GLU B 1 53 ? -16.875 -2.486 8.688 1 95.75 53 GLU B C 1
ATOM 1709 O O . GLU B 1 53 ? -17.297 -1.814 9.641 1 95.75 53 GLU B O 1
ATOM 1714 N N . LEU B 1 54 ? -15.953 -3.359 8.781 1 94.75 54 LEU B N 1
ATOM 1715 C CA . LEU B 1 54 ? -15.211 -3.521 10.031 1 94.75 54 LEU B CA 1
ATOM 1716 C C . LEU B 1 54 ? -14.539 -2.215 10.438 1 94.75 54 LEU B C 1
ATOM 1718 O O . LEU B 1 54 ? -14.609 -1.812 11.602 1 94.75 54 LEU B O 1
ATOM 1722 N N . MET B 1 55 ? -13.938 -1.568 9.516 1 94.12 55 MET B N 1
ATOM 1723 C CA . MET B 1 55 ? -13.258 -0.301 9.766 1 94.12 55 MET B CA 1
ATOM 1724 C C . MET B 1 55 ? -14.25 0.776 10.188 1 94.12 55 MET B C 1
ATOM 1726 O O . MET B 1 55 ? -14.031 1.471 11.18 1 94.12 55 MET B O 1
ATOM 1730 N N . THR B 1 56 ? -15.32 0.898 9.43 1 92.5 56 THR B N 1
ATOM 1731 C CA . THR B 1 56 ? -16.344 1.902 9.711 1 92.5 56 THR B CA 1
ATOM 1732 C C . THR B 1 56 ? -16.922 1.704 11.109 1 92.5 56 THR B C 1
ATOM 1734 O O . THR B 1 56 ? -17.016 2.656 11.883 1 92.5 56 THR B O 1
ATOM 1737 N N . SER B 1 57 ? -17.219 0.493 11.398 1 92 57 SER B N 1
ATOM 1738 C CA . SER B 1 57 ? -17.797 0.181 12.703 1 92 57 SER B CA 1
ATOM 1739 C C . SER B 1 57 ? -16.812 0.458 13.836 1 92 57 SER B C 1
ATOM 1741 O O . SER B 1 57 ? -17.203 0.998 14.875 1 92 57 SER B O 1
ATOM 1743 N N . THR B 1 58 ? -15.555 0.111 13.594 1 89.94 58 THR B N 1
ATOM 1744 C CA . THR B 1 58 ? -14.516 0.322 14.602 1 89.94 58 THR B CA 1
ATOM 1745 C C . THR B 1 58 ? -14.336 1.81 14.883 1 89.94 58 THR B C 1
ATOM 1747 O O . THR B 1 58 ? -14.312 2.225 16.047 1 89.94 58 THR B O 1
ATOM 1750 N N . LEU B 1 59 ? -14.312 2.643 13.852 1 87.12 59 LEU B N 1
ATOM 1751 C CA . LEU B 1 59 ? -14.078 4.074 14.008 1 87.12 59 LEU B CA 1
ATOM 1752 C C . LEU B 1 59 ? -15.281 4.75 14.656 1 87.12 59 LEU B C 1
ATOM 1754 O O . LEU B 1 59 ? -15.125 5.527 15.609 1 87.12 59 LEU B O 1
ATOM 1758 N N . THR B 1 60 ? -16.453 4.383 14.227 1 86.88 60 THR B N 1
ATOM 1759 C CA . THR B 1 60 ? -17.656 5.023 14.719 1 86.88 60 THR B CA 1
ATOM 1760 C C . THR B 1 60 ? -17.953 4.609 16.156 1 86.88 60 THR B C 1
ATOM 1762 O O . THR B 1 60 ? -18.297 5.449 17 1 86.88 60 THR B O 1
ATOM 1765 N N . GLU B 1 61 ? -17.75 3.357 16.438 1 85.56 61 GLU B N 1
ATOM 1766 C CA . GLU B 1 61 ? -18.031 2.848 17.781 1 85.56 61 GLU B CA 1
ATOM 1767 C C . GLU B 1 61 ? -17.047 3.4 18.797 1 85.56 61 GLU B C 1
ATOM 1769 O O . GLU B 1 61 ? -17.438 3.77 19.906 1 85.56 61 GLU B O 1
ATOM 1774 N N . HIS B 1 62 ? -15.812 3.424 18.469 1 81.44 62 HIS B N 1
ATOM 1775 C CA . HIS B 1 62 ? -14.797 3.926 19.375 1 81.44 62 HIS B CA 1
ATOM 1776 C C . HIS B 1 62 ? -15.008 5.406 19.672 1 81.44 62 HIS B C 1
ATOM 1778 O O . HIS B 1 62 ? -14.891 5.832 20.828 1 81.44 62 HIS B O 1
ATOM 1784 N N . VAL B 1 63 ? -15.375 6.137 18.672 1 79.31 63 VAL B N 1
ATOM 1785 C CA . VAL B 1 63 ? -15.586 7.566 18.875 1 79.31 63 VAL B CA 1
ATOM 1786 C C . VAL B 1 63 ? -16.828 7.785 19.75 1 79.31 63 VAL B C 1
ATOM 1788 O O . VAL B 1 63 ? -16.812 8.633 20.641 1 79.31 63 VAL B O 1
ATOM 1791 N N . SER B 1 64 ? -17.766 6.941 19.484 1 79.62 64 SER B N 1
ATOM 1792 C CA . SER B 1 64 ? -19 7.062 20.234 1 79.62 64 SER B CA 1
ATOM 1793 C C . SER B 1 64 ? -18.812 6.598 21.688 1 79.62 64 SER B C 1
ATOM 1795 O O . SER B 1 64 ? -19.516 7.066 22.578 1 79.62 64 SER B O 1
ATOM 1797 N N . ARG B 1 65 ? -17.859 5.777 21.938 1 78.31 65 ARG B N 1
ATOM 1798 C CA . ARG B 1 65 ? -17.688 5.176 23.25 1 78.31 65 ARG B CA 1
ATOM 1799 C C . ARG B 1 65 ? -16.625 5.91 24.062 1 78.31 65 ARG B C 1
ATOM 1801 O O . ARG B 1 65 ? -16.438 5.637 25.25 1 78.31 65 ARG B O 1
ATOM 1808 N N . THR B 1 66 ? -15.961 6.754 23.375 1 72.62 66 THR B N 1
ATOM 1809 C CA . THR B 1 66 ? -14.945 7.512 24.094 1 72.62 66 THR B CA 1
ATOM 1810 C C . THR B 1 66 ? -15.578 8.297 25.25 1 72.62 66 THR B C 1
ATOM 1812 O O . THR B 1 66 ? -16.562 9 25.047 1 72.62 66 THR B O 1
ATOM 1815 N N . SER B 1 67 ? -15.203 8.117 26.516 1 74.75 67 SER B N 1
ATOM 1816 C CA . SER B 1 67 ? -15.695 8.797 27.703 1 74.75 67 SER B CA 1
ATOM 1817 C C . SER B 1 67 ? -14.594 9.641 28.344 1 74.75 67 SER B C 1
ATOM 1819 O O . SER B 1 67 ? -13.562 9.117 28.766 1 74.75 67 SER B O 1
ATOM 1821 N N . PRO B 1 68 ? -14.992 10.891 28.406 1 77.06 68 PRO B N 1
ATOM 1822 C CA . PRO B 1 68 ? -16.172 11.594 27.891 1 77.06 68 PRO B CA 1
ATOM 1823 C C . PRO B 1 68 ? -16.156 11.75 26.375 1 77.06 68 PRO B C 1
ATOM 1825 O O . PRO B 1 68 ? -15.094 11.625 25.75 1 77.06 68 PRO B O 1
ATOM 1828 N N . PRO B 1 69 ? -17.344 11.961 25.719 1 76.25 69 PRO B N 1
ATOM 1829 C CA . PRO B 1 69 ? -17.375 12.203 24.281 1 76.25 69 PRO B CA 1
ATOM 1830 C C . PRO B 1 69 ? -16.469 13.367 23.859 1 76.25 69 PRO B C 1
ATOM 1832 O O . PRO B 1 69 ? -16.312 14.336 24.609 1 76.25 69 PRO B O 1
ATOM 1835 N N . PRO B 1 70 ? -15.844 13.164 22.688 1 77.81 70 PRO B N 1
ATOM 1836 C CA . PRO B 1 70 ? -15.008 14.266 22.203 1 77.81 70 PRO B CA 1
ATOM 1837 C C . PRO B 1 70 ? -15.766 15.586 22.109 1 77.81 70 PRO B C 1
ATOM 1839 O O . PRO B 1 70 ? -16.906 15.617 21.641 1 77.81 70 PRO B O 1
ATOM 1842 N N . ARG B 1 71 ? -15.086 16.547 22.609 1 78.81 71 ARG B N 1
ATOM 1843 C CA . ARG B 1 71 ? -15.727 17.859 22.672 1 78.81 71 ARG B CA 1
ATOM 1844 C C . ARG B 1 71 ? -15.219 18.781 21.578 1 78.81 71 ARG B C 1
ATOM 1846 O O . ARG B 1 71 ? -15.703 19.906 21.422 1 78.81 71 ARG B O 1
ATOM 1853 N N . SER B 1 72 ? -14.273 18.312 20.938 1 79.56 72 SER B N 1
ATOM 1854 C CA . SER B 1 72 ? -13.688 19.078 19.844 1 79.56 72 SER B CA 1
ATOM 1855 C C . SER B 1 72 ? -13.273 18.188 18.688 1 79.56 72 SER B C 1
ATOM 1857 O O . SER B 1 72 ? -13.07 16.984 18.859 1 79.56 72 SER B O 1
ATOM 1859 N N . PRO B 1 73 ? -13.148 18.75 17.531 1 77.88 73 PRO B N 1
ATOM 1860 C CA . PRO B 1 73 ? -12.656 17.984 16.391 1 77.88 73 PRO B CA 1
ATOM 1861 C C . PRO B 1 73 ? -11.289 17.344 16.641 1 77.88 73 PRO B C 1
ATOM 1863 O O . PRO B 1 73 ? -11.039 16.219 16.219 1 77.88 73 PRO B O 1
ATOM 1866 N N . ALA B 1 74 ? -10.547 18.047 17.391 1 80.69 74 ALA B N 1
ATOM 1867 C CA . ALA B 1 74 ? -9.219 17.531 17.703 1 80.69 74 ALA B CA 1
ATOM 1868 C C . ALA B 1 74 ? -9.297 16.281 18.578 1 80.69 74 ALA B C 1
ATOM 1870 O O . ALA B 1 74 ? -8.547 15.32 18.359 1 80.69 74 ALA B O 1
ATOM 1871 N N . GLN B 1 75 ? -10.172 16.297 19.5 1 84.19 75 GLN B N 1
ATOM 1872 C CA . GLN B 1 75 ? -10.359 15.133 20.359 1 84.19 75 GLN B CA 1
ATOM 1873 C C . GLN B 1 75 ? -10.953 13.961 19.594 1 84.19 75 GLN B C 1
ATOM 1875 O O . GLN B 1 75 ? -10.562 12.812 19.797 1 84.19 75 GLN B O 1
ATOM 1880 N N . ALA B 1 76 ? -11.812 14.273 18.734 1 82.06 76 ALA B N 1
ATOM 1881 C CA . ALA B 1 76 ? -12.422 13.242 17.906 1 82.06 76 ALA B CA 1
ATOM 1882 C C . ALA B 1 76 ? -11.391 12.586 16.984 1 82.06 76 ALA B C 1
ATOM 1884 O O . ALA B 1 76 ? -11.391 11.367 16.812 1 82.06 76 ALA B O 1
ATOM 1885 N N . LEU B 1 77 ? -10.531 13.398 16.516 1 81 77 LEU B N 1
ATOM 1886 C CA . LEU B 1 77 ? -9.484 12.906 15.633 1 81 77 LEU B CA 1
ATOM 1887 C C . LEU B 1 77 ? -8.523 11.984 16.391 1 81 77 LEU B C 1
ATOM 1889 O O . LEU B 1 77 ? -8.125 10.945 15.875 1 81 77 LEU B O 1
ATOM 1893 N N . ARG B 1 78 ? -8.234 12.375 17.578 1 85.69 78 ARG B N 1
ATOM 1894 C CA . ARG B 1 78 ? -7.352 11.555 18.406 1 85.69 78 ARG B CA 1
ATOM 1895 C C . ARG B 1 78 ? -7.996 10.203 18.719 1 85.69 78 ARG B C 1
ATOM 1897 O O . ARG B 1 78 ? -7.328 9.172 18.688 1 85.69 78 ARG B O 1
ATOM 1904 N N . ALA B 1 79 ? -9.234 10.258 19.047 1 87.19 79 ALA B N 1
ATOM 1905 C CA . ALA B 1 79 ? -9.969 9.023 19.328 1 87.19 79 ALA B CA 1
ATOM 1906 C C . ALA B 1 79 ? -10.016 8.125 18.094 1 87.19 79 ALA B C 1
ATOM 1908 O O . ALA B 1 79 ? -9.844 6.91 18.188 1 87.19 79 ALA B O 1
ATOM 1909 N N . ALA B 1 80 ? -10.211 8.734 16.969 1 86.94 80 ALA B N 1
ATOM 1910 C CA . ALA B 1 80 ? -10.266 7.992 15.703 1 86.94 80 ALA B CA 1
ATOM 1911 C C . ALA B 1 80 ? -8.906 7.367 15.375 1 86.94 80 ALA B C 1
ATOM 1913 O O . ALA B 1 80 ? -8.844 6.23 14.898 1 86.94 80 ALA B O 1
ATOM 1914 N N . ARG B 1 81 ? -7.93 8.102 15.688 1 90.19 81 ARG B N 1
ATOM 1915 C CA . ARG B 1 81 ? -6.582 7.594 15.453 1 90.19 81 ARG B CA 1
ATOM 1916 C C . ARG B 1 81 ? -6.289 6.379 16.328 1 90.19 81 ARG B C 1
ATOM 1918 O O . ARG B 1 81 ? -5.676 5.41 15.859 1 90.19 81 ARG B O 1
ATOM 1925 N N . ARG B 1 82 ? -6.695 6.418 17.516 1 91.56 82 ARG B N 1
ATOM 1926 C CA . ARG B 1 82 ? -6.512 5.289 18.422 1 91.56 82 ARG B CA 1
ATOM 1927 C C . ARG B 1 82 ? -7.297 4.07 17.953 1 91.56 82 ARG B C 1
ATOM 1929 O O . ARG B 1 82 ? -6.809 2.943 18.016 1 91.56 82 ARG B O 1
ATOM 1936 N N . ALA B 1 83 ? -8.453 4.355 17.5 1 92.19 83 ALA B N 1
ATOM 1937 C CA . ALA B 1 83 ? -9.289 3.275 16.984 1 92.19 83 ALA B CA 1
ATOM 1938 C C . ALA B 1 83 ? -8.648 2.615 15.773 1 92.19 83 ALA B C 1
ATOM 1940 O O . ALA B 1 83 ? -8.633 1.388 15.656 1 92.19 83 ALA B O 1
ATOM 1941 N N . TYR B 1 84 ? -8.141 3.422 14.891 1 94.31 84 TYR B N 1
ATOM 1942 C CA . TYR B 1 84 ? -7.492 2.889 13.695 1 94.31 84 TYR B CA 1
ATOM 1943 C C . TYR B 1 84 ? -6.238 2.102 14.062 1 94.31 84 TYR B C 1
ATOM 1945 O O . TYR B 1 84 ? -5.988 1.028 13.508 1 94.31 84 TYR B O 1
ATOM 1953 N N . ALA B 1 85 ? -5.516 2.629 14.984 1 94.38 85 ALA B N 1
ATOM 1954 C CA . ALA B 1 85 ? -4.309 1.942 15.445 1 94.38 85 ALA B CA 1
ATOM 1955 C C . ALA B 1 85 ? -4.645 0.559 15.992 1 94.38 85 ALA B C 1
ATOM 1957 O O . ALA B 1 85 ? -3.934 -0.412 15.719 1 94.38 85 ALA B O 1
ATOM 1958 N N . ALA B 1 86 ? -5.68 0.484 16.703 1 93.88 86 ALA B N 1
ATOM 1959 C CA . ALA B 1 86 ? -6.113 -0.796 17.266 1 93.88 86 ALA B CA 1
ATOM 1960 C C . ALA B 1 86 ? -6.547 -1.756 16.156 1 93.88 86 ALA B C 1
ATOM 1962 O O . ALA B 1 86 ? -6.277 -2.957 16.234 1 93.88 86 ALA B O 1
ATOM 1963 N N . LEU B 1 87 ? -7.188 -1.197 15.211 1 95.5 87 LEU B N 1
ATOM 1964 C CA . LEU B 1 87 ? -7.68 -2 14.094 1 95.5 87 LEU B CA 1
ATOM 1965 C C . LEU B 1 87 ? -6.523 -2.666 13.352 1 95.5 87 LEU B C 1
ATOM 1967 O O . LEU B 1 87 ? -6.57 -3.863 13.062 1 95.5 87 LEU B O 1
ATOM 1971 N N . ILE B 1 88 ? -5.43 -1.947 13.117 1 97.06 88 ILE B N 1
ATOM 1972 C CA . ILE B 1 88 ? -4.359 -2.443 12.258 1 97.06 88 ILE B CA 1
ATOM 1973 C C . ILE B 1 88 ? -3.373 -3.264 13.086 1 97.06 88 ILE B C 1
ATOM 1975 O O . ILE B 1 88 ? -2.352 -3.727 12.57 1 97.06 88 ILE B O 1
ATOM 1979 N N . GLU B 1 89 ? -3.672 -3.451 14.375 1 96.19 89 GLU B N 1
ATOM 1980 C CA . GLU B 1 89 ? -2.943 -4.453 15.148 1 96.19 89 GLU B CA 1
ATOM 1981 C C . GLU B 1 89 ? -3.232 -5.863 14.633 1 96.19 89 GLU B C 1
ATOM 1983 O O . GLU B 1 89 ? -2.416 -6.77 14.797 1 96.19 89 GLU B O 1
ATOM 1988 N N . ASP B 1 90 ? -4.445 -5.973 14.125 1 97.5 90 ASP B N 1
ATOM 1989 C CA . ASP B 1 90 ? -4.73 -7.199 13.391 1 97.5 90 ASP B CA 1
ATOM 1990 C C . ASP B 1 90 ? -3.984 -7.234 12.062 1 97.5 90 ASP B C 1
ATOM 1992 O O . ASP B 1 90 ? -4.367 -6.547 11.109 1 97.5 90 ASP B O 1
ATOM 1996 N N . ARG B 1 91 ? -3.008 -8.047 11.977 1 97.75 91 ARG B N 1
ATOM 1997 C CA . ARG B 1 91 ? -2.105 -8.062 10.828 1 97.75 91 ARG B CA 1
ATOM 1998 C C . ARG B 1 91 ? -2.844 -8.445 9.555 1 97.75 91 ARG B C 1
ATOM 2000 O O . ARG B 1 91 ? -2.531 -7.949 8.469 1 97.75 91 ARG B O 1
ATOM 2007 N N . ASP B 1 92 ? -3.824 -9.359 9.68 1 98.31 92 ASP B N 1
ATOM 2008 C CA . ASP B 1 92 ? -4.594 -9.742 8.5 1 98.31 92 ASP B CA 1
ATOM 2009 C C . ASP B 1 92 ? -5.352 -8.547 7.926 1 98.31 92 ASP B C 1
ATOM 2011 O O . ASP B 1 92 ? -5.344 -8.328 6.715 1 98.31 92 ASP B O 1
ATOM 2015 N N . VAL B 1 93 ? -5.93 -7.77 8.812 1 98.31 93 VAL B N 1
ATOM 2016 C CA . VAL B 1 93 ? -6.672 -6.586 8.383 1 98.31 93 VAL B CA 1
ATOM 2017 C C . VAL B 1 93 ? -5.711 -5.57 7.766 1 98.31 93 VAL B C 1
ATOM 2019 O O . VAL B 1 93 ? -5.953 -5.066 6.664 1 98.31 93 VAL B O 1
ATOM 2022 N N . LEU B 1 94 ? -4.605 -5.344 8.445 1 98.38 94 LEU B N 1
ATOM 2023 C CA . LEU B 1 94 ? -3.594 -4.395 7.992 1 98.38 94 LEU B CA 1
ATOM 2024 C C . LEU B 1 94 ? -3.113 -4.742 6.59 1 98.38 94 LEU B C 1
ATOM 2026 O O . LEU B 1 94 ? -3.201 -3.918 5.676 1 98.38 94 LEU B O 1
ATOM 2030 N N . MET B 1 95 ? -2.664 -5.973 6.43 1 98.69 95 MET B N 1
ATOM 2031 C CA . MET B 1 95 ? -2.047 -6.383 5.172 1 98.69 95 MET B CA 1
ATOM 2032 C C . MET B 1 95 ? -3.088 -6.48 4.059 1 98.69 95 MET B C 1
ATOM 2034 O O . MET B 1 95 ? -2.789 -6.195 2.898 1 98.69 95 MET B O 1
ATOM 2038 N N . PHE B 1 96 ? -4.309 -6.875 4.418 1 98.81 96 PHE B N 1
ATOM 2039 C CA . PHE B 1 96 ? -5.367 -6.918 3.414 1 98.81 96 PHE B CA 1
ATOM 2040 C C . PHE B 1 96 ? -5.645 -5.527 2.859 1 98.81 96 PHE B C 1
ATOM 2042 O O . PHE B 1 96 ? -5.793 -5.352 1.648 1 98.81 96 PHE B O 1
ATOM 2049 N N . LEU B 1 97 ? -5.719 -4.512 3.746 1 98.06 97 LEU B N 1
ATOM 2050 C CA . LEU B 1 97 ? -5.934 -3.135 3.316 1 98.06 97 LEU B CA 1
ATOM 2051 C C . LEU B 1 97 ? -4.855 -2.697 2.332 1 98.06 97 LEU B C 1
ATOM 2053 O O . LEU B 1 97 ? -5.156 -2.076 1.311 1 98.06 97 LEU B O 1
ATOM 2057 N N . MET B 1 98 ? -3.605 -3.043 2.604 1 98.5 98 MET B N 1
ATOM 2058 C CA . MET B 1 98 ? -2.484 -2.662 1.75 1 98.5 98 MET B CA 1
ATOM 2059 C C . MET B 1 98 ? -2.531 -3.412 0.423 1 98.5 98 MET B C 1
ATOM 2061 O O . MET B 1 98 ? -2.375 -2.811 -0.641 1 98.5 98 MET B O 1
ATOM 2065 N N . HIS B 1 99 ? -2.883 -4.703 0.427 1 98.69 99 HIS B N 1
ATOM 2066 C CA . HIS B 1 99 ? -2.973 -5.512 -0.785 1 98.69 99 HIS B CA 1
ATOM 2067 C C . HIS B 1 99 ? -4.133 -5.059 -1.664 1 98.69 99 HIS B C 1
ATOM 2069 O O . HIS B 1 99 ? -4.051 -5.129 -2.893 1 98.69 99 HIS B O 1
ATOM 2075 N N . ALA B 1 100 ? -5.195 -4.648 -1.032 1 98.69 100 ALA B N 1
ATOM 2076 C CA . ALA B 1 100 ? -6.375 -4.25 -1.792 1 98.69 100 ALA B CA 1
ATOM 2077 C C . ALA B 1 100 ? -6.059 -3.088 -2.73 1 98.69 100 ALA B C 1
ATOM 2079 O O . ALA B 1 100 ? -6.5 -3.07 -3.879 1 98.69 100 ALA B O 1
ATOM 2080 N N . ASN B 1 101 ? -5.234 -2.139 -2.256 1 98.31 101 ASN B N 1
ATOM 2081 C CA . ASN B 1 101 ? -4.82 -1.025 -3.104 1 98.31 101 ASN B CA 1
ATOM 2082 C C . ASN B 1 101 ? -4.02 -1.505 -4.309 1 98.31 101 ASN B C 1
ATOM 2084 O O . ASN B 1 101 ? -4.137 -0.949 -5.402 1 98.31 101 ASN B O 1
ATOM 2088 N N . CYS B 1 102 ? -3.277 -2.549 -4.16 1 98.25 102 CYS B N 1
ATOM 2089 C CA . CYS B 1 102 ? -2.391 -3.062 -5.199 1 98.25 102 CYS B CA 1
ATOM 2090 C C . CYS B 1 102 ? -3.174 -3.854 -6.238 1 98.25 102 CYS B C 1
ATOM 2092 O O . CYS B 1 102 ? -2.668 -4.125 -7.328 1 98.25 102 CYS B O 1
ATOM 2094 N N . ALA B 1 103 ? -4.41 -4.199 -5.934 1 98.19 103 ALA B N 1
ATOM 2095 C CA . ALA B 1 103 ? -5.195 -5.047 -6.824 1 98.19 103 ALA B CA 1
ATOM 2096 C C . ALA B 1 103 ? -6.27 -4.242 -7.543 1 98.19 103 ALA B C 1
ATOM 2098 O O . ALA B 1 103 ? -7.141 -4.809 -8.211 1 98.19 103 ALA B O 1
ATOM 2099 N N . ALA B 1 104 ? -6.184 -2.947 -7.492 1 96.62 104 ALA B N 1
ATOM 2100 C CA . ALA B 1 104 ? -7.27 -2.074 -7.926 1 96.62 104 ALA B CA 1
ATOM 2101 C C . ALA B 1 104 ? -7.379 -2.047 -9.453 1 96.62 104 ALA B C 1
ATOM 2103 O O . ALA B 1 104 ? -8.367 -1.555 -10 1 96.62 104 ALA B O 1
ATOM 2104 N N . ASP B 1 105 ? -6.422 -2.611 -10.18 1 96.12 105 ASP B N 1
ATOM 2105 C CA . ASP B 1 105 ? -6.504 -2.703 -11.633 1 96.12 105 ASP B CA 1
ATOM 2106 C C . ASP B 1 105 ? -7.562 -3.715 -12.062 1 96.12 105 ASP B C 1
ATOM 2108 O O . ASP B 1 105 ? -8.016 -3.699 -13.211 1 96.12 105 ASP B O 1
ATOM 2112 N N . GLU B 1 106 ? -7.852 -4.688 -11.156 1 97.5 106 GLU B N 1
ATOM 2113 C CA . GLU B 1 106 ? -9 -5.555 -11.406 1 97.5 106 GLU B CA 1
ATOM 2114 C C . GLU B 1 106 ? -10.312 -4.789 -11.273 1 97.5 106 GLU B C 1
ATOM 2116 O O . GLU B 1 106 ? -10.602 -4.227 -10.219 1 97.5 106 GLU B O 1
ATOM 2121 N N . PRO B 1 107 ? -11.07 -4.73 -12.234 1 96.69 107 PRO B N 1
ATOM 2122 C CA . PRO B 1 107 ? -12.195 -3.793 -12.305 1 96.69 107 PRO B CA 1
ATOM 2123 C C . PRO B 1 107 ? -13.117 -3.893 -11.086 1 96.69 107 PRO B C 1
ATOM 2125 O O . PRO B 1 107 ? -13.398 -2.881 -10.438 1 96.69 107 PRO B O 1
ATOM 2128 N N . LEU B 1 108 ? -13.562 -5.094 -10.68 1 97.69 108 LEU B N 1
ATOM 2129 C CA . LEU B 1 108 ? -14.477 -5.234 -9.547 1 97.69 108 LEU B CA 1
ATOM 2130 C C . LEU B 1 108 ? -13.789 -4.875 -8.242 1 97.69 108 LEU B C 1
ATOM 2132 O O . LEU B 1 108 ? -14.414 -4.32 -7.332 1 97.69 108 LEU B O 1
ATOM 2136 N N . VAL B 1 109 ? -12.508 -5.156 -8.188 1 98.31 109 VAL B N 1
ATOM 2137 C CA . VAL B 1 109 ? -11.727 -4.84 -6.992 1 98.31 109 VAL B CA 1
ATOM 2138 C C . VAL B 1 109 ? -11.547 -3.326 -6.883 1 98.31 109 VAL B C 1
ATOM 2140 O O . VAL B 1 109 ? -11.781 -2.742 -5.82 1 98.31 109 VAL B O 1
ATOM 2143 N N . GLY B 1 110 ? -11.203 -2.715 -8.055 1 98.38 110 GLY B N 1
ATOM 2144 C CA . GLY B 1 110 ? -11.062 -1.269 -8.078 1 98.38 110 GLY B CA 1
ATOM 2145 C C . GLY B 1 110 ? -12.328 -0.542 -7.656 1 98.38 110 GLY B C 1
ATOM 2146 O O . GLY B 1 110 ? -12.273 0.42 -6.887 1 98.38 110 GLY B O 1
ATOM 2147 N N . ASP B 1 111 ? -13.422 -1.026 -8.086 1 98.31 111 ASP B N 1
ATOM 2148 C CA . ASP B 1 111 ? -14.703 -0.443 -7.719 1 98.31 111 ASP B CA 1
ATOM 2149 C C . ASP B 1 111 ? -14.945 -0.549 -6.215 1 98.31 111 ASP B C 1
ATOM 2151 O O . ASP B 1 111 ? -15.391 0.413 -5.582 1 98.31 111 ASP B O 1
ATOM 2155 N N . ALA B 1 112 ? -14.68 -1.715 -5.691 1 98.56 112 ALA B N 1
ATOM 2156 C CA . ALA B 1 112 ? -14.883 -1.943 -4.262 1 98.56 112 ALA B CA 1
ATOM 2157 C C . ALA B 1 112 ? -13.961 -1.059 -3.428 1 98.56 112 ALA B C 1
ATOM 2159 O O . ALA B 1 112 ? -14.383 -0.491 -2.418 1 98.56 112 ALA B O 1
ATOM 2160 N N . VAL B 1 113 ? -12.727 -0.896 -3.859 1 98.62 113 VAL B N 1
ATOM 2161 C CA . VAL B 1 113 ? -11.75 -0.088 -3.137 1 98.62 113 VAL B CA 1
ATOM 2162 C C . VAL B 1 113 ? -12.164 1.383 -3.184 1 98.62 113 VAL B C 1
ATOM 2164 O O . VAL B 1 113 ? -12.133 2.074 -2.162 1 98.62 113 VAL B O 1
ATOM 2167 N N . ARG B 1 114 ? -12.57 1.794 -4.352 1 98.44 114 ARG B N 1
ATOM 2168 C CA . ARG B 1 114 ? -13.047 3.17 -4.48 1 98.44 114 ARG B CA 1
ATOM 2169 C C . ARG B 1 114 ? -14.273 3.41 -3.613 1 98.44 114 ARG B C 1
ATOM 2171 O O . ARG B 1 114 ? -14.398 4.457 -2.975 1 98.44 114 ARG B O 1
ATOM 2178 N N . TRP B 1 115 ? -15.102 2.469 -3.641 1 98 115 TRP B N 1
ATOM 2179 C CA . TRP B 1 115 ? -16.281 2.564 -2.779 1 98 115 TRP B CA 1
ATOM 2180 C C . TRP B 1 115 ? -15.867 2.678 -1.314 1 98 115 TRP B C 1
ATOM 2182 O O . TRP B 1 115 ? -16.406 3.508 -0.576 1 98 115 TRP B O 1
ATOM 2192 N N . CYS B 1 116 ? -14.961 1.916 -0.872 1 97.5 116 CYS B N 1
ATOM 2193 C CA . CYS B 1 116 ? -14.461 1.953 0.498 1 97.5 116 CYS B CA 1
ATOM 2194 C C . CYS B 1 116 ? -13.898 3.33 0.836 1 97.5 116 CYS B C 1
ATOM 2196 O O . CYS B 1 116 ? -14.227 3.9 1.877 1 97.5 116 CYS B O 1
ATOM 2198 N N . TYR B 1 117 ? -13.07 3.893 -0.062 1 97.88 117 TYR B N 1
ATOM 2199 C CA . TYR B 1 117 ? -12.5 5.211 0.184 1 97.88 117 TYR B CA 1
ATOM 2200 C C . TYR B 1 117 ? -13.586 6.273 0.248 1 97.88 117 TYR B C 1
ATOM 2202 O O . TYR B 1 117 ? -13.516 7.203 1.057 1 97.88 117 TYR B O 1
ATOM 2210 N N . SER B 1 118 ? -14.602 6.133 -0.583 1 97.69 118 SER B N 1
ATOM 2211 C CA . SER B 1 118 ? -15.703 7.098 -0.555 1 97.69 118 SER B CA 1
ATOM 2212 C C . SER B 1 118 ? -16.391 7.102 0.8 1 97.69 118 SER B C 1
ATOM 2214 O O . SER B 1 118 ? -16.703 8.164 1.343 1 97.69 118 SER B O 1
ATOM 2216 N N . LYS B 1 119 ? -16.547 5.949 1.357 1 96 119 LYS B N 1
ATOM 2217 C CA . LYS B 1 119 ? -17.188 5.828 2.662 1 96 119 LYS B CA 1
ATOM 2218 C C . LYS B 1 119 ? -16.297 6.387 3.77 1 96 119 LYS B C 1
ATOM 2220 O O . LYS B 1 119 ? -16.781 7.051 4.688 1 96 119 LYS B O 1
ATOM 2225 N N . GLN B 1 120 ? -15.062 6.148 3.691 1 95.12 120 GLN B N 1
ATOM 2226 C CA . GLN B 1 120 ? -14.133 6.605 4.715 1 95.12 120 GLN B CA 1
ATOM 2227 C C . GLN B 1 120 ? -13.992 8.125 4.695 1 95.12 120 GLN B C 1
ATOM 2229 O O . GLN B 1 120 ? -13.906 8.758 5.75 1 95.12 120 GLN B O 1
ATOM 2234 N N . VAL B 1 121 ? -13.969 8.688 3.498 1 96.19 121 VAL B N 1
ATOM 2235 C CA . VAL B 1 121 ? -13.891 10.141 3.391 1 96.19 121 VAL B CA 1
ATOM 2236 C C . VAL B 1 121 ? -15.133 10.773 4.027 1 96.19 121 VAL B C 1
ATOM 2238 O O . VAL B 1 121 ? -15.023 11.75 4.773 1 96.19 121 VAL B O 1
ATOM 2241 N N . GLU B 1 122 ? -16.25 10.234 3.744 1 93.38 122 GLU B N 1
ATOM 2242 C CA . GLU B 1 122 ? -17.484 10.766 4.32 1 93.38 122 GLU B CA 1
ATOM 2243 C C . GLU B 1 122 ? -17.469 10.648 5.844 1 93.38 122 GLU B C 1
ATOM 2245 O O . GLU B 1 122 ? -17.891 11.57 6.547 1 93.38 122 GLU B O 1
ATOM 2250 N N . LEU B 1 123 ? -17 9.547 6.289 1 90.25 123 LEU B N 1
ATOM 2251 C CA . LEU B 1 123 ? -16.922 9.336 7.73 1 90.25 123 LEU B CA 1
ATOM 2252 C C . LEU B 1 123 ? -15.984 10.352 8.375 1 90.25 123 LEU B C 1
ATOM 2254 O O . LEU B 1 123 ? -16.328 10.969 9.383 1 90.25 123 LEU B O 1
ATOM 2258 N N . VAL B 1 124 ? -14.844 10.555 7.828 1 89.25 124 VAL B N 1
ATOM 2259 C CA . VAL B 1 124 ? -13.844 11.469 8.375 1 89.25 124 VAL B CA 1
ATOM 2260 C C . VAL B 1 124 ? -14.352 12.906 8.289 1 89.25 124 VAL B C 1
ATOM 2262 O O . VAL B 1 124 ? -14.109 13.711 9.188 1 89.25 124 VAL B O 1
ATOM 2265 N N . ARG B 1 125 ? -15.023 13.18 7.176 1 90.25 125 ARG B N 1
ATOM 2266 C CA . ARG B 1 125 ? -15.625 14.5 7.027 1 90.25 125 ARG B CA 1
ATOM 2267 C C . ARG B 1 125 ? -16.625 14.781 8.148 1 90.25 125 ARG B C 1
ATOM 2269 O O . ARG B 1 125 ? -16.703 15.898 8.656 1 90.25 125 ARG B O 1
ATOM 2276 N N . GLU B 1 126 ? -17.359 13.82 8.508 1 85.69 126 GLU B N 1
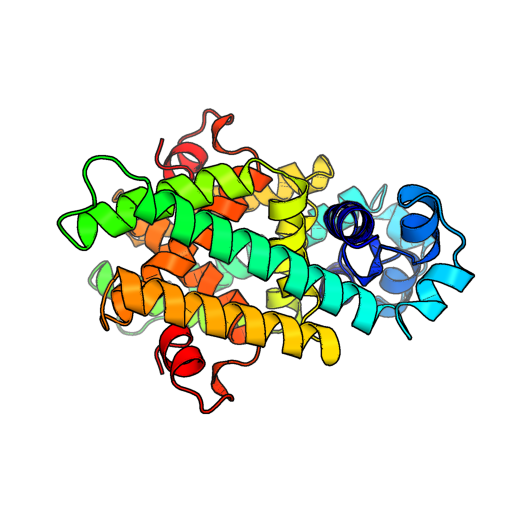ATOM 2277 C CA . GLU B 1 126 ? -18.328 13.961 9.594 1 85.69 126 GLU B CA 1
ATOM 2278 C C . GLU B 1 126 ? -17.625 14.195 10.93 1 85.69 126 GLU B C 1
ATOM 2280 O O . GLU B 1 126 ? -18.125 14.93 11.781 1 85.69 126 GLU B O 1
ATOM 2285 N N . LEU B 1 127 ? -16.469 13.617 11.039 1 79.44 127 LEU B N 1
ATOM 2286 C CA . LEU B 1 127 ? -15.727 13.711 12.289 1 79.44 127 LEU B CA 1
ATOM 2287 C C . LEU B 1 127 ? -14.898 14.984 12.336 1 79.44 127 LEU B C 1
ATOM 2289 O O . LEU B 1 127 ? -14.797 15.625 13.391 1 79.44 127 LEU B O 1
ATOM 2293 N N . LEU B 1 128 ? -14.258 15.398 11.211 1 78.44 128 LEU B N 1
ATOM 2294 C CA . LEU B 1 128 ? -13.25 16.453 11.18 1 78.44 128 LEU B CA 1
ATOM 2295 C C . LEU B 1 128 ? -13.836 17.75 10.633 1 78.44 128 LEU B C 1
ATOM 2297 O O . LEU B 1 128 ? -13.258 18.828 10.805 1 78.44 128 LEU B O 1
ATOM 2301 N N . GLY B 1 129 ? -15.016 17.719 10.055 1 80.25 129 GLY B N 1
ATOM 2302 C CA . GLY B 1 129 ? -15.531 18.859 9.297 1 80.25 129 GLY B CA 1
ATOM 2303 C C . GLY B 1 129 ? -15.062 18.859 7.855 1 80.25 129 GLY B C 1
ATOM 2304 O O . GLY B 1 129 ? -14.602 17.844 7.336 1 80.25 129 GLY B O 1
ATOM 2305 N N . SER B 1 130 ? -15.164 19.984 7.16 1 82.81 130 SER B N 1
ATOM 2306 C CA . SER B 1 130 ? -15 20.031 5.711 1 82.81 130 SER B CA 1
ATOM 2307 C C . SER B 1 130 ? -13.609 20.516 5.32 1 82.81 130 SER B C 1
ATOM 2309 O O . SER B 1 130 ? -13.367 20.875 4.168 1 82.81 130 SER B O 1
ATOM 2311 N N . ASP B 1 131 ? -12.719 20.516 6.289 1 89.12 131 ASP B N 1
ATOM 2312 C CA . ASP B 1 131 ? -11.352 20.891 5.973 1 89.12 131 ASP B CA 1
ATOM 2313 C C . ASP B 1 131 ? -10.648 19.812 5.156 1 89.12 131 ASP B C 1
ATOM 2315 O O . ASP B 1 131 ? -10.164 18.828 5.711 1 89.12 131 ASP B O 1
ATOM 2319 N N . GLU B 1 132 ? -10.445 20.016 3.863 1 92.94 132 GLU B N 1
ATOM 2320 C CA . GLU B 1 132 ? -9.945 19.016 2.928 1 92.94 132 GLU B CA 1
ATOM 2321 C C . GLU B 1 132 ? -8.484 18.672 3.219 1 92.94 132 GLU B C 1
ATOM 2323 O O . GLU B 1 132 ? -8.062 17.516 3.041 1 92.94 132 GLU B O 1
ATOM 2328 N N . SER B 1 133 ? -7.777 19.703 3.664 1 91.5 133 SER B N 1
ATOM 2329 C CA . SER B 1 133 ? -6.383 19.453 4.016 1 91.5 133 SER B CA 1
ATOM 2330 C C . SER B 1 133 ? -6.273 18.516 5.207 1 91.5 133 SER B C 1
ATOM 2332 O O . SER B 1 133 ? -5.43 17.609 5.219 1 91.5 133 SER B O 1
ATOM 2334 N N . ALA B 1 134 ? -7.137 18.734 6.18 1 90.12 134 ALA B N 1
ATOM 2335 C CA . ALA B 1 134 ? -7.148 17.859 7.355 1 90.12 134 ALA B CA 1
ATOM 2336 C C . ALA B 1 134 ? -7.551 16.438 6.988 1 90.12 134 ALA B C 1
ATOM 2338 O O . ALA B 1 134 ? -7.012 15.477 7.539 1 90.12 134 ALA B O 1
ATOM 2339 N N . ILE B 1 135 ? -8.445 16.312 6.074 1 93.62 135 ILE B N 1
ATOM 2340 C CA . ILE B 1 135 ? -8.891 14.992 5.629 1 93.62 135 ILE B CA 1
ATOM 2341 C C . ILE B 1 135 ? -7.75 14.266 4.922 1 93.62 135 ILE B C 1
ATOM 2343 O O . ILE B 1 135 ? -7.473 13.102 5.207 1 93.62 135 ILE B O 1
ATOM 2347 N N . ARG B 1 136 ? -7.023 14.961 4.059 1 95.56 136 ARG B N 1
ATOM 2348 C CA . ARG B 1 136 ? -5.895 14.367 3.352 1 95.56 136 ARG B CA 1
ATOM 2349 C C . ARG B 1 136 ? -4.797 13.961 4.328 1 95.56 136 ARG B C 1
ATOM 2351 O O . ARG B 1 136 ? -4.191 12.898 4.18 1 95.56 136 ARG B O 1
ATOM 2358 N N . GLN B 1 137 ? -4.613 14.805 5.336 1 93.25 137 GLN B N 1
ATOM 2359 C CA . GLN B 1 137 ? -3.596 14.508 6.336 1 93.25 137 GLN B CA 1
ATOM 2360 C C . GLN B 1 137 ? -3.969 13.266 7.145 1 93.25 137 GLN B C 1
ATOM 2362 O O . GLN B 1 137 ? -3.098 12.477 7.52 1 93.25 137 GLN B O 1
ATOM 2367 N N . TRP B 1 138 ? -5.238 13.102 7.344 1 93.56 138 TRP B N 1
ATOM 2368 C CA . TRP B 1 138 ? -5.719 11.93 8.062 1 93.56 138 TRP B CA 1
ATOM 2369 C C . TRP B 1 138 ? -5.422 10.656 7.285 1 93.56 138 TRP B C 1
ATOM 2371 O O . TRP B 1 138 ? -4.895 9.688 7.84 1 93.56 138 TRP B O 1
ATOM 2381 N N . PHE B 1 139 ? -5.676 10.648 6.043 1 96.44 139 PHE B N 1
ATOM 2382 C CA . PHE B 1 139 ? -5.438 9.477 5.211 1 96.44 139 PHE B CA 1
ATOM 2383 C C . PHE B 1 139 ? -3.943 9.203 5.078 1 96.44 139 PHE B C 1
ATOM 2385 O O . PHE B 1 139 ? -3.5 8.062 5.23 1 96.44 139 PHE B O 1
ATOM 2392 N N . GLY B 1 140 ? -3.18 10.25 4.832 1 96.88 140 GLY B N 1
ATOM 2393 C CA . GLY B 1 140 ? -1.738 10.086 4.754 1 96.88 140 GLY B CA 1
ATOM 2394 C C . GLY B 1 140 ? -1.136 9.508 6.023 1 96.88 140 GLY B C 1
ATOM 2395 O O . GLY B 1 140 ? -0.3 8.602 5.965 1 96.88 140 GLY B O 1
ATOM 2396 N N . ALA B 1 141 ? -1.591 10.047 7.137 1 95.75 141 ALA B N 1
ATOM 2397 C CA . ALA B 1 141 ? -1.097 9.562 8.422 1 95.75 141 ALA B CA 1
ATOM 2398 C C . ALA B 1 141 ? -1.451 8.094 8.633 1 95.75 141 ALA B C 1
ATOM 2400 O O . ALA B 1 141 ? -0.636 7.32 9.141 1 95.75 141 ALA B O 1
ATOM 2401 N N . GLY B 1 142 ? -2.67 7.734 8.266 1 96.75 142 GLY B N 1
ATOM 2402 C CA . GLY B 1 142 ? -3.08 6.344 8.375 1 96.75 142 GLY B CA 1
ATOM 2403 C C . GLY B 1 142 ? -2.271 5.41 7.496 1 96.75 142 GLY B C 1
ATOM 2404 O O . GLY B 1 142 ? -1.936 4.297 7.902 1 96.75 142 GLY B O 1
ATOM 2405 N N . MET B 1 143 ? -1.975 5.887 6.32 1 98 143 MET B N 1
ATOM 2406 C CA . MET B 1 143 ? -1.181 5.094 5.391 1 98 143 MET B CA 1
ATOM 2407 C C . MET B 1 143 ? 0.25 4.93 5.895 1 98 143 MET B C 1
ATOM 2409 O O . MET B 1 143 ? 0.843 3.859 5.754 1 98 143 MET B O 1
ATOM 2413 N N . LEU B 1 144 ? 0.771 5.949 6.48 1 97.69 144 LEU B N 1
ATOM 2414 C CA . LEU B 1 144 ? 2.088 5.836 7.094 1 97.69 144 LEU B CA 1
ATOM 2415 C C . LEU B 1 144 ? 2.062 4.859 8.266 1 97.69 144 LEU B C 1
ATOM 2417 O O . LEU B 1 144 ? 2.971 4.039 8.414 1 97.69 144 LEU B O 1
ATOM 2421 N N . ASP B 1 145 ? 1.031 4.93 9.07 1 97.44 145 ASP B N 1
ATOM 2422 C CA . ASP B 1 145 ? 0.892 3.992 10.18 1 97.44 145 ASP B CA 1
ATOM 2423 C C . ASP B 1 145 ? 0.875 2.549 9.68 1 97.44 145 ASP B C 1
ATOM 2425 O O . ASP B 1 145 ? 1.431 1.656 10.32 1 97.44 145 ASP B O 1
ATOM 2429 N N . ASN B 1 146 ? 0.175 2.344 8.555 1 98.38 146 ASN B N 1
ATOM 2430 C CA . ASN B 1 146 ? 0.149 1.008 7.969 1 98.38 146 ASN B CA 1
ATOM 2431 C C . ASN B 1 146 ? 1.556 0.508 7.648 1 98.38 146 ASN B C 1
ATOM 2433 O O . ASN B 1 146 ? 1.915 -0.616 8 1 98.38 146 ASN B O 1
ATOM 2437 N N . VAL B 1 147 ? 2.359 1.345 7.012 1 98.31 147 VAL B N 1
ATOM 2438 C CA . VAL B 1 147 ? 3.707 0.972 6.598 1 98.31 147 VAL B CA 1
ATOM 2439 C C . VAL B 1 147 ? 4.59 0.77 7.832 1 98.31 147 VAL B C 1
ATOM 2441 O O . VAL B 1 147 ? 5.32 -0.218 7.922 1 98.31 147 VAL B O 1
ATOM 2444 N N . VAL B 1 148 ? 4.492 1.662 8.797 1 97.88 148 VAL B N 1
ATOM 2445 C CA . VAL B 1 148 ? 5.27 1.597 10.031 1 97.88 148 VAL B CA 1
ATOM 2446 C C . VAL B 1 148 ? 4.977 0.288 10.758 1 97.88 148 VAL B C 1
ATOM 2448 O O . VAL B 1 148 ? 5.895 -0.396 11.219 1 97.88 148 VAL B O 1
ATOM 2451 N N . THR B 1 149 ? 3.707 -0.055 10.836 1 97.94 149 THR B N 1
ATOM 2452 C CA . THR B 1 149 ? 3.295 -1.28 11.516 1 97.94 149 THR B CA 1
ATOM 2453 C C . THR B 1 149 ? 3.707 -2.508 10.703 1 97.94 149 THR B C 1
ATOM 2455 O O . THR B 1 149 ? 4.25 -3.467 11.258 1 97.94 149 THR B O 1
ATOM 2458 N N . ALA B 1 150 ? 3.543 -2.471 9.406 1 98 150 ALA B N 1
ATOM 2459 C CA . ALA B 1 150 ? 3.875 -3.598 8.539 1 98 150 ALA B CA 1
ATOM 2460 C C . ALA B 1 150 ? 5.367 -3.908 8.586 1 98 150 ALA B C 1
ATOM 2462 O O . ALA B 1 150 ? 5.77 -5.074 8.555 1 98 150 ALA B O 1
ATOM 2463 N N . LEU B 1 151 ? 6.176 -2.881 8.75 1 98 151 LEU B N 1
ATOM 2464 C CA . LEU B 1 151 ? 7.625 -3.035 8.703 1 98 151 LEU B CA 1
ATOM 2465 C C . LEU B 1 151 ? 8.195 -3.26 10.102 1 98 151 LEU B C 1
ATOM 2467 O O . LEU B 1 151 ? 9.391 -3.502 10.258 1 98 151 LEU B O 1
ATOM 2471 N N . GLY B 1 152 ? 7.352 -3.133 11.109 1 97.12 152 GLY B N 1
ATOM 2472 C CA . GLY B 1 152 ? 7.82 -3.305 12.477 1 97.12 152 GLY B CA 1
ATOM 2473 C C . GLY B 1 152 ? 8.789 -2.225 12.914 1 97.12 152 GLY B C 1
ATOM 2474 O O . GLY B 1 152 ? 9.75 -2.502 13.633 1 97.12 152 GLY B O 1
ATOM 2475 N N . LEU B 1 153 ? 8.555 -0.996 12.492 1 97.44 153 LEU B N 1
ATOM 2476 C CA . LEU B 1 153 ? 9.539 0.058 12.711 1 97.44 153 LEU B CA 1
ATOM 2477 C C . LEU B 1 153 ? 9.602 0.447 14.188 1 97.44 153 LEU B C 1
ATOM 2479 O O . LEU B 1 153 ? 10.609 0.975 14.648 1 97.44 153 LEU B O 1
ATOM 2483 N N . ALA B 1 154 ? 8.508 0.238 14.914 1 93.31 154 ALA B N 1
ATOM 2484 C CA . ALA B 1 154 ? 8.492 0.568 16.328 1 93.31 154 ALA B CA 1
ATOM 2485 C C . ALA B 1 154 ? 9.562 -0.217 17.094 1 93.31 154 ALA B C 1
ATOM 2487 O O . ALA B 1 154 ? 9.992 0.194 18.172 1 93.31 154 ALA B O 1
ATOM 2488 N N . ASP B 1 155 ? 10.047 -1.336 16.516 1 94.38 155 ASP B N 1
ATOM 2489 C CA . ASP B 1 155 ? 11 -2.219 17.188 1 94.38 155 ASP B CA 1
ATOM 2490 C C . ASP B 1 155 ? 12.422 -1.986 16.672 1 94.38 155 ASP B C 1
ATOM 2492 O O . ASP B 1 155 ? 13.336 -2.729 17.031 1 94.38 155 ASP B O 1
ATOM 2496 N N . ILE B 1 156 ? 12.602 -1.05 15.836 1 95.69 156 ILE B N 1
ATOM 2497 C CA . ILE B 1 156 ? 13.914 -0.75 15.273 1 95.69 156 ILE B CA 1
ATOM 2498 C C . ILE B 1 156 ? 14.5 0.487 15.961 1 95.69 156 ILE B C 1
ATOM 2500 O O . ILE B 1 156 ? 13.891 1.561 15.93 1 95.69 156 ILE B O 1
ATOM 2504 N N . ASP B 1 157 ? 15.578 0.347 16.609 1 95.12 157 ASP B N 1
ATOM 2505 C CA . ASP B 1 157 ? 16.203 1.431 17.359 1 95.12 157 ASP B CA 1
ATOM 2506 C C . ASP B 1 157 ? 17.156 2.225 16.469 1 95.12 157 ASP B C 1
ATOM 2508 O O . ASP B 1 157 ? 18.375 2.168 16.656 1 95.12 157 ASP B O 1
ATOM 2512 N N . GLU B 1 158 ? 16.672 2.867 15.5 1 96.44 158 GLU B N 1
ATOM 2513 C CA . GLU B 1 158 ? 17.406 3.754 14.602 1 96.44 158 GLU B CA 1
ATOM 2514 C C . GLU B 1 158 ? 16.688 5.086 14.43 1 96.44 158 GLU B C 1
ATOM 2516 O O . GLU B 1 158 ? 15.445 5.129 14.43 1 96.44 158 GLU B O 1
ATOM 2521 N N . PRO B 1 159 ? 17.406 6.16 14.258 1 95.19 159 PRO B N 1
ATOM 2522 C CA . PRO B 1 159 ? 16.797 7.488 14.195 1 95.19 159 PRO B CA 1
ATOM 2523 C C . PRO B 1 159 ? 15.727 7.59 13.102 1 95.19 159 PRO B C 1
ATOM 2525 O O . PRO B 1 159 ? 14.664 8.164 13.328 1 95.19 159 PRO B O 1
ATOM 2528 N N . TRP B 1 160 ? 16.031 6.969 11.953 1 96.75 160 TRP B N 1
ATOM 2529 C CA . TRP B 1 160 ? 15.078 7.062 10.844 1 96.75 160 TRP B CA 1
ATOM 2530 C C . TRP B 1 160 ? 13.773 6.348 11.188 1 96.75 160 TRP B C 1
ATOM 2532 O O . TRP B 1 160 ? 12.688 6.836 10.875 1 96.75 160 TRP B O 1
ATOM 2542 N N . ALA B 1 161 ? 13.828 5.211 11.844 1 97.62 161 ALA B N 1
ATOM 2543 C CA . ALA B 1 161 ? 12.648 4.438 12.234 1 97.62 161 ALA B CA 1
ATOM 2544 C C . ALA B 1 161 ? 11.836 5.168 13.289 1 97.62 161 ALA B C 1
ATOM 2546 O O . ALA B 1 161 ? 10.602 5.18 13.242 1 97.62 161 ALA B O 1
ATOM 2547 N N . ARG B 1 162 ? 12.523 5.871 14.211 1 95.94 162 ARG B N 1
ATOM 2548 C CA . ARG B 1 162 ? 11.852 6.656 15.242 1 95.94 162 ARG B CA 1
ATOM 2549 C C . ARG B 1 162 ? 11.117 7.848 14.633 1 95.94 162 ARG B C 1
ATOM 2551 O O . ARG B 1 162 ? 10.016 8.188 15.055 1 95.94 162 ARG B O 1
ATOM 2558 N N . THR B 1 163 ? 11.766 8.383 13.648 1 95.94 163 THR B N 1
ATOM 2559 C CA . THR B 1 163 ? 11.156 9.516 12.961 1 95.94 163 THR B CA 1
ATOM 2560 C C . THR B 1 163 ? 9.828 9.109 12.32 1 95.94 163 THR B C 1
ATOM 2562 O O . THR B 1 163 ? 8.812 9.789 12.492 1 95.94 163 THR B O 1
ATOM 2565 N N . LEU B 1 164 ? 9.758 7.988 11.609 1 97.12 164 LEU B N 1
ATOM 2566 C CA . LEU B 1 164 ? 8.562 7.559 10.891 1 97.12 164 LEU B CA 1
ATOM 2567 C C . LEU B 1 164 ? 7.508 7.043 11.859 1 97.12 164 LEU B C 1
ATOM 2569 O O . LEU B 1 164 ? 6.309 7.23 11.641 1 97.12 164 LEU B O 1
ATOM 2573 N N . SER B 1 165 ? 7.969 6.41 12.984 1 94.94 165 SER B N 1
ATOM 2574 C CA . SER B 1 165 ? 7.023 5.812 13.922 1 94.94 165 SER B CA 1
ATOM 2575 C C . SER B 1 165 ? 6.457 6.855 14.883 1 94.94 165 SER B C 1
ATOM 2577 O O . SER B 1 165 ? 5.426 6.629 15.516 1 94.94 165 SER B O 1
ATOM 2579 N N . GLY B 1 166 ? 7.082 8.055 14.93 1 87.31 166 GLY B N 1
ATOM 2580 C CA . GLY B 1 166 ? 6.676 9.086 15.875 1 87.31 166 GLY B CA 1
ATOM 2581 C C . GLY B 1 166 ? 6.953 8.711 17.312 1 87.31 166 GLY B C 1
ATOM 2582 O O . GLY B 1 166 ? 6.273 9.195 18.219 1 87.31 166 GLY B O 1
ATOM 2583 N N . SER B 1 167 ? 7.754 7.758 17.531 1 73.44 167 SER B N 1
ATOM 2584 C CA . SER B 1 167 ? 8.102 7.336 18.891 1 73.44 167 SER B CA 1
ATOM 2585 C C . SER B 1 167 ? 9.438 7.93 19.312 1 73.44 167 SER B C 1
ATOM 2587 O O . SER B 1 167 ? 10.273 8.273 18.484 1 73.44 167 SER B O 1
#

InterPro domains:
  IPR001647 DNA-binding HTH domain, TetR-type [PF00440] (2-45)
  IPR001647 DNA-binding HTH domain, TetR-type [PR00455] (1-14)
  IPR001647 DNA-binding HTH domain, TetR-type [PR00455] (22-45)
  IPR001647 DNA-binding HTH domain, TetR-type [PS50977] (1-55)
  IPR009057 Homedomain-like superfamily [SSF46689] (2-69)
  IPR050109 HTH-type, TetR-like transcriptional regulator [PTHR30055] (2-134)